Protein AF-A0A522D6H4-F1 (afdb_monomer)

Sequence (303 aa):
MASNITTINRDIADGESFSHKGSVELNGNIGKGAVIDIKDGGIHVKGAVADNASITAKGGSGMSGISVSGGSVVIRGSISGVTIVNGRVISGGGATQDSGLSGIIIEKTTGSGVTLETDGAIELKANAGDSLRAKADGSITLSDTGAKLKANSGGSLEAGNIGPNSKVSSGGSLHIEELGHQSGANAGGSVHIEKIGNDCNVNAGGSAHVERIGRDSSLNAGGSAKVSVAHTEATISAGGSKKVSRTSAKDGDFELSTSFQAVASQAAAEGISTMKPIVLKKPDEPAADGDDKPGKPKLRFNL

Foldseek 3Di:
DAFDEAEACEEAEALAEAEDEGHYEYNYEYYALYEYHHPAYEYAYPYEYAENYEHEHEHHPHDQEYAHAYYAYEYEYQGAEYEYHEDADYAWDDDDDDHWHQEYAYAEEYAAQHEAETQHEYHYNYEYEHQYHEEYCAEYEEEHYAHAYHEEYVAEYEYEHYYYPYEYEYQAEYHYAEDYHLYEYYYQAEYEYAYYEYNYEYEHQAEYEYAEHYACYEYEYQAEYAYAEYEPRYHYYYVHYYYYNYYDPDPPVPDDDPPPVVVVVVCVVVPPPDDDDDDDDDPDDDDDDDDDDDDDDDDDDDD

Secondary structure (DSSP, 8-state):
----EEEE-SPBPTT-EEEESSEEEE-S-B-TT-EEEESSS-EEEEEEB-TT-EEEE---TT---EEEESS--EEES--S-EEEES---EEB--S-SS----EEEE-S-B-TT-EEEESSEEEE-S-B-TT-EEEESS-EEES-B-TT-EEEESS-EEEEEE-SS-EEEESS-EEEEEE-SS-EEEESS-EEEEEE-TT-EEEESS-EEEEEE-TT-EEEESS-EEEEEEETT-EEEESS-EEEEEEES-TTTTSS-TTSHHHHHHHHHTT---------PPPPPPPP------PPP--PPP-

Mean predicted aligned error: 16.26 Å

Nearest PDB structures (foldseek):
  4dn7-assembly1_B  TM=1.445E-01  e=8.166E+00  Methanosarcina mazei Go1

pLDDT: mean 70.22, std 23.55, range [28.06, 98.5]

Solvent-accessible surface area (backbone atoms only — not comparable to full-atom values): 14508 Å² total; per-residue (Å²): 130,87,49,69,66,47,74,40,84,48,63,44,49,62,56,35,77,47,74,44,79,36,18,34,36,29,60,24,35,36,22,41,45,13,37,36,40,23,67,32,5,17,39,40,35,75,25,51,29,30,52,62,21,36,46,32,32,26,62,30,87,66,35,72,20,40,33,39,28,36,19,33,42,45,38,50,47,31,31,47,33,32,35,52,33,47,49,30,40,34,48,37,63,85,88,74,98,72,59,61,26,59,22,40,42,20,78,44,51,34,49,60,60,25,36,41,36,31,58,12,31,36,37,29,73,26,40,34,27,34,40,30,34,38,38,18,51,22,32,32,38,39,30,37,35,28,36,39,30,38,38,41,15,48,25,34,30,39,36,34,41,37,27,34,53,18,39,40,36,16,50,28,33,35,39,33,45,31,41,27,36,52,17,37,41,39,15,51,26,31,30,39,33,46,33,36,30,36,50,20,44,35,39,12,49,27,34,28,42,31,45,30,40,24,44,62,15,38,41,39,10,50,32,32,25,41,32,46,33,32,21,69,61,33,46,77,45,37,69,62,47,74,45,70,73,41,75,40,89,51,97,72,75,79,68,81,70,89,78,58,60,61,59,56,55,52,43,64,73,69,68,68,88,79,74,82,84,85,79,82,71,79,80,79,80,79,79,91,74,84,89,85,79,92,74,78,89,77,87,79,83,83,131

Structure (mmCIF, N/CA/C/O backbone):
data_AF-A0A522D6H4-F1
#
_entry.id   AF-A0A522D6H4-F1
#
loop_
_atom_site.group_PDB
_atom_site.id
_atom_site.type_symbol
_atom_site.label_atom_id
_atom_site.label_alt_id
_atom_site.label_comp_id
_atom_site.label_asym_id
_atom_site.label_entity_id
_atom_site.label_seq_id
_atom_site.pdbx_PDB_ins_code
_atom_site.Cartn_x
_atom_site.Cartn_y
_atom_site.Cartn_z
_atom_site.occupancy
_atom_site.B_iso_or_equiv
_atom_site.auth_seq_id
_atom_site.auth_comp_id
_atom_site.auth_asym_id
_atom_site.auth_atom_id
_atom_site.pdbx_PDB_model_num
ATOM 1 N N . MET A 1 1 ? -34.322 -2.199 13.552 1.00 37.75 1 MET A N 1
ATOM 2 C CA . MET A 1 1 ? -34.426 -1.715 14.946 1.00 37.75 1 MET A CA 1
ATOM 3 C C . MET A 1 1 ? -33.349 -0.664 15.129 1.00 37.75 1 MET A C 1
ATOM 5 O O . MET A 1 1 ? -32.247 -0.900 14.655 1.00 37.75 1 MET A O 1
ATOM 9 N N . ALA A 1 2 ? -33.672 0.500 15.696 1.00 36.91 2 ALA A N 1
ATOM 10 C CA . ALA A 1 2 ? -32.684 1.554 15.905 1.00 36.91 2 ALA A CA 1
ATOM 11 C C . ALA A 1 2 ? -31.603 1.038 16.859 1.00 36.91 2 ALA A C 1
ATOM 13 O O . ALA A 1 2 ? -31.899 0.613 17.975 1.00 36.91 2 ALA A O 1
ATOM 14 N N . SER A 1 3 ? -30.364 1.009 16.396 1.00 51.94 3 SER A N 1
ATOM 15 C CA . SER A 1 3 ? -29.232 0.706 17.248 1.00 51.94 3 SER A CA 1
ATOM 16 C C . SER A 1 3 ? -29.013 1.844 18.230 1.00 51.94 3 SER A C 1
ATOM 18 O O . SER A 1 3 ? -28.590 2.930 17.835 1.00 51.94 3 SER A O 1
ATOM 20 N N . ASN A 1 4 ? -29.310 1.608 19.504 1.00 65.06 4 ASN A N 1
ATOM 21 C CA . ASN A 1 4 ? -29.022 2.580 20.550 1.00 65.06 4 ASN A CA 1
ATOM 22 C C . ASN A 1 4 ? -27.501 2.687 20.721 1.00 65.06 4 ASN A C 1
ATOM 24 O O . ASN A 1 4 ? -26.844 1.730 21.134 1.00 65.06 4 ASN A O 1
ATOM 28 N N . ILE A 1 5 ? -26.956 3.847 20.359 1.00 72.25 5 ILE A N 1
ATOM 29 C CA . ILE A 1 5 ? -25.571 4.233 20.630 1.00 72.25 5 ILE A CA 1
ATOM 30 C C . ILE A 1 5 ? -25.550 4.895 22.008 1.00 72.25 5 ILE A C 1
ATOM 32 O O . ILE A 1 5 ? -26.265 5.870 22.233 1.00 72.25 5 ILE A O 1
ATOM 36 N N . THR A 1 6 ? -24.741 4.377 22.932 1.00 82.69 6 THR A N 1
ATOM 37 C CA . THR A 1 6 ? -24.520 5.012 24.234 1.00 82.69 6 THR A CA 1
ATOM 38 C C . THR A 1 6 ? -23.430 6.064 24.114 1.00 82.69 6 THR A C 1
ATOM 40 O O . THR A 1 6 ? -22.285 5.735 23.813 1.00 82.69 6 THR A O 1
ATOM 43 N N . THR A 1 7 ? -23.750 7.320 24.407 1.00 85.56 7 THR A N 1
ATOM 44 C CA . THR A 1 7 ? -22.743 8.382 24.474 1.00 85.56 7 THR A CA 1
ATOM 45 C C . THR A 1 7 ? -22.093 8.437 25.858 1.00 85.56 7 THR A C 1
ATOM 47 O O . THR A 1 7 ? -22.776 8.536 26.876 1.00 85.56 7 THR A O 1
ATOM 50 N N . ILE A 1 8 ? -20.764 8.421 25.898 1.00 88.81 8 ILE A N 1
ATOM 51 C CA . ILE A 1 8 ? -19.929 8.569 27.088 1.00 88.81 8 ILE A CA 1
ATOM 52 C C . ILE A 1 8 ? -19.214 9.918 26.995 1.00 88.81 8 ILE A C 1
ATOM 54 O O . ILE A 1 8 ? -18.348 10.109 26.150 1.00 88.81 8 ILE A O 1
ATOM 58 N N . ASN A 1 9 ? -19.572 10.861 27.865 1.00 91.75 9 ASN A N 1
ATOM 59 C CA . ASN A 1 9 ? -19.007 12.217 27.889 1.00 91.75 9 ASN A CA 1
ATOM 60 C C . ASN A 1 9 ? -17.957 12.361 28.998 1.00 91.75 9 ASN A C 1
ATOM 62 O O . ASN A 1 9 ? -18.093 13.200 29.888 1.00 91.75 9 ASN A O 1
ATOM 66 N N . ARG A 1 10 ? -16.956 11.479 28.999 1.00 92.56 10 ARG A N 1
ATOM 67 C CA . ARG A 1 10 ? -15.816 11.545 29.920 1.00 92.56 10 ARG A CA 1
ATOM 68 C C . ARG A 1 10 ? -14.590 10.905 29.299 1.00 92.56 10 ARG A C 1
ATOM 70 O O . ARG A 1 10 ? -14.724 10.056 28.422 1.00 92.56 10 ARG A O 1
ATOM 77 N N . ASP A 1 11 ? -13.432 11.237 29.844 1.00 85.88 11 ASP A N 1
ATOM 78 C CA . ASP A 1 11 ? -12.202 10.517 29.555 1.00 85.88 11 ASP A CA 1
ATOM 79 C C . ASP A 1 11 ? -12.238 9.124 30.213 1.00 85.88 11 ASP A C 1
ATOM 81 O O . ASP A 1 11 ? -12.801 8.936 31.299 1.00 85.88 11 ASP A O 1
ATOM 85 N N . ILE A 1 12 ? -11.641 8.145 29.541 1.00 89.12 12 ILE A N 1
ATOM 86 C CA . ILE A 1 12 ? -11.216 6.868 30.110 1.00 89.12 12 ILE A CA 1
ATOM 87 C C . ILE A 1 12 ? -9.809 7.105 30.659 1.00 89.12 12 ILE A C 1
ATOM 89 O O . ILE A 1 12 ? -8.943 7.556 29.919 1.00 89.12 12 ILE A O 1
ATOM 93 N N . ALA A 1 13 ? -9.577 6.875 31.946 1.00 91.19 13 ALA A N 1
ATOM 94 C CA . ALA A 1 13 ? -8.312 7.214 32.595 1.00 91.19 13 ALA A CA 1
ATOM 95 C C . ALA A 1 13 ? -7.173 6.236 32.241 1.00 91.19 13 ALA A C 1
ATOM 97 O O . ALA A 1 13 ? -7.394 5.155 31.693 1.00 91.19 13 ALA A O 1
ATOM 98 N N . ASP A 1 14 ? -5.938 6.602 32.592 1.00 83.81 14 ASP A N 1
ATOM 99 C CA . ASP A 1 14 ? -4.767 5.730 32.457 1.00 83.81 14 ASP A CA 1
ATOM 100 C C . ASP A 1 14 ? -4.983 4.393 33.191 1.00 83.81 14 ASP A C 1
ATOM 102 O O . ASP A 1 14 ? -5.372 4.360 34.358 1.00 83.81 14 ASP A O 1
ATOM 106 N N . GLY A 1 15 ? -4.735 3.277 32.502 1.00 80.56 15 GLY A N 1
ATOM 107 C CA . GLY A 1 15 ? -4.907 1.917 33.019 1.00 80.56 15 GLY A CA 1
ATOM 108 C C . GLY A 1 15 ? -6.360 1.494 33.264 1.00 80.56 15 GLY A C 1
ATOM 109 O O . GLY A 1 15 ? -6.594 0.374 33.722 1.00 80.56 15 GLY A O 1
ATOM 110 N N . GLU A 1 16 ? -7.343 2.355 32.982 1.00 91.75 16 GLU A N 1
ATOM 111 C CA . GLU A 1 16 ? -8.749 2.065 33.253 1.00 91.75 16 GLU A CA 1
ATOM 112 C C . GLU A 1 16 ? -9.253 0.927 32.363 1.00 91.75 16 GLU A C 1
ATOM 114 O O . GLU A 1 16 ? -9.064 0.938 31.150 1.00 91.75 16 GLU A O 1
ATOM 119 N N . SER A 1 17 ? -9.953 -0.039 32.961 1.00 90.19 17 SER A N 1
ATOM 120 C CA . SER A 1 17 ? -10.706 -1.046 32.214 1.00 90.19 17 SER A CA 1
ATOM 121 C C . SER A 1 17 ? -12.172 -0.627 32.071 1.00 90.19 17 SER A C 1
ATOM 123 O O . SER A 1 17 ? -12.918 -0.632 33.050 1.00 90.19 17 SER A O 1
ATOM 125 N N . PHE A 1 18 ? -12.600 -0.293 30.856 1.00 88.38 18 PHE A N 1
ATOM 126 C CA . PHE A 1 18 ? -13.964 0.108 30.518 1.00 88.38 18 PHE A CA 1
ATOM 127 C C . PHE A 1 18 ? -14.657 -0.991 29.701 1.00 88.38 18 PHE A C 1
ATOM 129 O O . PHE A 1 18 ? -14.179 -1.373 28.639 1.00 88.38 18 PHE A O 1
ATOM 136 N N . SER A 1 19 ? -15.808 -1.499 30.150 1.00 88.62 19 SER A N 1
ATOM 137 C CA . SER A 1 19 ? -16.586 -2.479 29.379 1.00 88.62 19 SER A CA 1
ATOM 138 C C . SER A 1 19 ? -18.024 -2.025 29.179 1.00 88.62 19 SER A C 1
ATOM 140 O O . SER A 1 19 ? -18.661 -1.531 30.109 1.00 88.62 19 SER A O 1
ATOM 142 N N . HIS A 1 20 ? -18.545 -2.220 27.968 1.00 83.44 20 HIS A N 1
ATOM 143 C CA . HIS A 1 20 ? -19.908 -1.846 27.603 1.00 83.44 20 HIS A CA 1
ATOM 144 C C . HIS A 1 20 ? -20.555 -2.922 26.713 1.00 83.44 20 HIS A C 1
ATOM 146 O O . HIS A 1 20 ? -19.894 -3.571 25.905 1.00 83.44 20 HIS A O 1
ATOM 152 N N . LYS A 1 21 ? -21.872 -3.120 26.845 1.00 81.50 21 LYS A N 1
ATOM 153 C CA . LYS A 1 21 ? -22.688 -3.939 25.930 1.00 81.50 21 LYS A CA 1
ATOM 154 C C . LYS A 1 21 ? -23.513 -3.024 25.024 1.00 81.50 21 LYS A C 1
ATOM 156 O O . LYS A 1 21 ? -24.253 -2.202 25.550 1.00 81.50 21 LYS A O 1
ATOM 161 N N . GLY A 1 22 ? -23.419 -3.147 23.704 1.00 71.81 22 GLY A N 1
ATOM 162 C CA . GLY A 1 22 ? -23.979 -2.150 22.782 1.00 71.81 22 GLY A CA 1
ATOM 163 C C . GLY A 1 22 ? -22.918 -1.177 22.272 1.00 71.81 22 GLY A C 1
ATOM 164 O O . GLY A 1 22 ? -21.807 -1.129 22.797 1.00 71.81 22 GLY A O 1
ATOM 165 N N . SER A 1 23 ? -23.267 -0.403 21.246 1.00 70.94 23 SER A N 1
ATOM 166 C CA . SER A 1 23 ? -22.332 0.520 20.594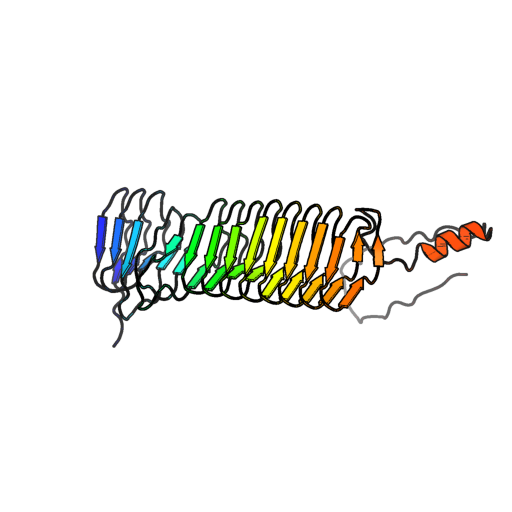 1.00 70.94 23 SER A CA 1
ATOM 167 C C . SER A 1 23 ? -22.086 1.782 21.440 1.00 70.94 23 SER A C 1
ATOM 169 O O . SER A 1 23 ? -23.014 2.264 22.086 1.00 70.94 23 SER A O 1
ATOM 171 N N . VAL A 1 24 ? -20.866 2.332 21.428 1.00 74.81 24 VAL A N 1
ATOM 172 C CA . VAL A 1 24 ? -20.447 3.460 22.287 1.00 74.81 24 VAL A CA 1
ATOM 173 C C . VAL A 1 24 ? -19.904 4.640 21.488 1.00 74.81 24 VAL A C 1
ATOM 175 O O . VAL A 1 24 ? -18.955 4.484 20.736 1.00 74.81 24 VAL A O 1
ATOM 178 N N . GLU A 1 25 ? -20.421 5.845 21.699 1.00 75.25 25 GLU A N 1
ATOM 179 C CA . GLU A 1 25 ? -19.758 7.081 21.271 1.00 75.25 25 GLU A CA 1
ATOM 180 C C . GLU A 1 25 ? -19.030 7.711 22.464 1.00 75.25 25 GLU A C 1
ATOM 182 O O . GLU A 1 25 ? -19.663 8.182 23.401 1.00 75.25 25 GLU A O 1
ATOM 187 N N . LEU A 1 26 ? -17.701 7.723 22.454 1.00 79.31 26 LEU A N 1
ATOM 188 C CA . LEU A 1 26 ? -16.861 8.304 23.492 1.00 79.31 26 LEU A CA 1
ATOM 189 C C . LEU A 1 26 ? -16.441 9.731 23.109 1.00 79.31 26 LEU A C 1
ATOM 191 O O . LEU A 1 26 ? -15.557 9.941 22.278 1.00 79.31 26 LEU A O 1
ATOM 195 N N . ASN A 1 27 ? -17.044 10.713 23.771 1.00 79.44 27 ASN A N 1
ATOM 196 C CA . ASN A 1 27 ? -16.696 12.132 23.705 1.00 79.44 27 ASN A CA 1
ATOM 197 C C . ASN A 1 27 ? -15.678 12.481 24.803 1.00 79.44 27 ASN A C 1
ATOM 199 O O . ASN A 1 27 ? -15.914 13.351 25.639 1.00 79.44 27 ASN A O 1
ATOM 203 N N . GLY A 1 28 ? -14.566 11.753 24.823 1.00 70.31 28 GLY A N 1
ATOM 204 C CA . GLY A 1 28 ? -13.475 11.935 25.772 1.00 70.31 28 GLY A CA 1
ATOM 205 C C . GLY A 1 28 ? -12.223 11.196 25.320 1.00 70.31 28 GLY A C 1
ATOM 206 O O . GLY A 1 28 ? -12.252 10.424 24.357 1.00 70.31 28 GLY A O 1
ATOM 207 N N . ASN A 1 29 ? -11.115 11.479 25.989 1.00 73.69 29 ASN A N 1
ATOM 208 C CA . ASN A 1 29 ? -9.828 10.848 25.736 1.00 73.69 29 ASN A CA 1
ATOM 209 C C . ASN A 1 29 ? -9.789 9.424 26.302 1.00 73.69 29 ASN A C 1
ATOM 211 O O . ASN A 1 29 ? -10.578 9.061 27.169 1.00 73.69 29 ASN A O 1
ATOM 215 N N . ILE A 1 30 ? -8.846 8.616 25.839 1.00 74.25 30 ILE A N 1
ATOM 216 C CA . ILE A 1 30 ? -8.507 7.317 26.404 1.00 74.25 30 ILE A CA 1
ATOM 217 C C . ILE A 1 30 ? -7.075 7.394 26.915 1.00 74.25 30 ILE A C 1
ATOM 219 O O . ILE A 1 30 ? -6.152 7.669 26.154 1.00 74.25 30 ILE A O 1
ATOM 223 N N . GLY A 1 31 ? -6.903 7.153 28.205 1.00 65.00 31 GLY A N 1
ATOM 224 C CA . GLY A 1 31 ? -5.641 7.225 28.913 1.00 65.00 31 GLY A CA 1
ATOM 225 C C . GLY A 1 31 ? -4.702 6.071 28.589 1.00 65.00 31 GLY A C 1
ATOM 226 O O . GLY A 1 31 ? -5.059 5.057 27.982 1.00 65.00 31 GLY A O 1
ATOM 227 N N . LYS A 1 32 ? -3.448 6.240 28.995 1.00 71.06 32 LYS A N 1
ATOM 228 C CA . LYS A 1 32 ? -2.354 5.320 28.711 1.00 71.06 32 LYS A CA 1
ATOM 229 C C . LYS A 1 32 ? -2.625 3.964 29.354 1.00 71.06 32 LYS A C 1
ATOM 231 O O . LYS A 1 32 ? -2.883 3.893 30.549 1.00 71.06 32 LYS A O 1
ATOM 236 N N . GLY A 1 33 ? -2.516 2.869 28.608 1.00 60.88 33 GLY A N 1
ATOM 237 C CA . GLY A 1 33 ? -2.730 1.523 29.155 1.00 60.88 33 GLY A CA 1
ATOM 238 C C . GLY A 1 33 ? -4.192 1.161 29.431 1.00 60.88 33 GLY A C 1
ATOM 239 O O . GLY A 1 33 ? -4.441 0.105 30.007 1.00 60.88 33 GLY A O 1
ATOM 240 N N . ALA A 1 34 ? -5.153 2.017 29.070 1.00 73.50 34 ALA A N 1
ATOM 241 C CA . ALA A 1 34 ? -6.571 1.732 29.259 1.00 73.50 34 ALA A CA 1
ATOM 242 C C . ALA A 1 34 ? -7.024 0.526 28.421 1.00 73.50 34 ALA A C 1
ATOM 244 O O . ALA A 1 34 ? -6.552 0.320 27.307 1.00 73.50 34 ALA A O 1
ATOM 245 N N . VAL A 1 35 ? -7.971 -0.261 28.920 1.00 73.69 35 VAL A N 1
ATOM 246 C CA . VAL A 1 35 ? -8.523 -1.433 28.233 1.00 73.69 35 VAL A CA 1
ATOM 247 C C . VAL A 1 35 ? -10.021 -1.250 28.048 1.00 73.69 35 VAL A C 1
ATOM 249 O O . VAL A 1 35 ? -10.778 -1.231 29.008 1.00 73.69 35 VAL A O 1
ATOM 252 N N . ILE A 1 36 ? -10.471 -1.152 26.808 1.00 74.56 36 ILE A N 1
ATOM 253 C CA . ILE A 1 36 ? -11.874 -1.021 26.435 1.00 74.56 36 ILE A CA 1
ATOM 254 C C . ILE A 1 36 ? -12.370 -2.342 25.843 1.00 74.56 36 ILE A C 1
ATOM 256 O O . ILE A 1 36 ? -11.736 -2.885 24.942 1.00 74.56 36 ILE A O 1
ATOM 260 N N . ASP A 1 37 ? -13.502 -2.853 26.329 1.00 74.44 37 ASP A N 1
ATOM 261 C CA . ASP A 1 37 ? -14.154 -4.076 25.837 1.00 74.44 37 ASP A CA 1
ATOM 262 C C . ASP A 1 37 ? -15.645 -3.842 25.549 1.00 74.44 37 ASP A C 1
ATOM 264 O O . ASP A 1 37 ? -16.480 -3.796 26.460 1.00 74.44 37 ASP A O 1
ATOM 268 N N . ILE A 1 38 ? -15.981 -3.707 24.267 1.00 73.75 38 ILE A N 1
ATOM 269 C CA . ILE A 1 38 ? -17.340 -3.555 23.752 1.00 73.75 38 ILE A CA 1
ATOM 270 C C . ILE A 1 38 ? -17.858 -4.920 23.303 1.00 73.75 38 ILE A C 1
ATOM 272 O O . ILE A 1 38 ? -17.415 -5.488 22.308 1.00 73.75 38 ILE A O 1
ATOM 276 N N . LYS A 1 39 ? -18.813 -5.471 24.050 1.00 72.19 39 LYS A N 1
ATOM 277 C CA . LYS A 1 39 ? -19.198 -6.884 23.917 1.00 72.19 39 LYS A CA 1
ATOM 278 C C . LYS A 1 39 ? -20.138 -7.190 22.749 1.00 72.19 39 LYS A C 1
ATOM 280 O O . LYS A 1 39 ? -20.242 -8.357 22.388 1.00 72.19 39 LYS A O 1
ATOM 285 N N . ASP A 1 40 ? -20.848 -6.186 22.237 1.00 69.31 40 ASP A N 1
ATOM 286 C CA . ASP A 1 40 ? -21.932 -6.340 21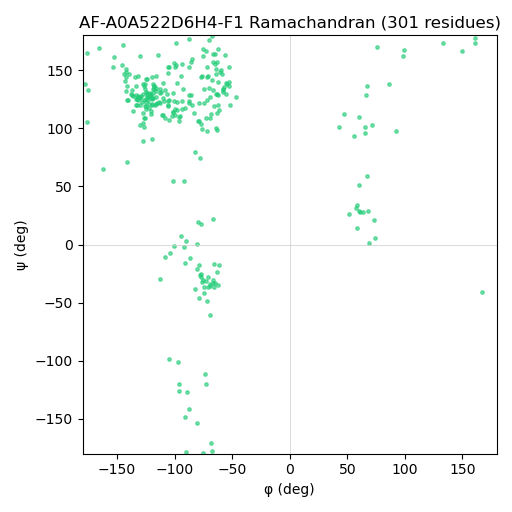.250 1.00 69.31 40 ASP A CA 1
ATOM 287 C C . ASP A 1 40 ? -22.217 -4.990 20.558 1.00 69.31 40 ASP A C 1
ATOM 289 O O . ASP A 1 40 ? -23.233 -4.343 20.809 1.00 69.31 40 ASP A O 1
ATOM 293 N N . GLY A 1 41 ? -21.253 -4.470 19.795 1.00 63.53 41 GLY A N 1
ATOM 294 C CA . GLY A 1 41 ? -21.347 -3.159 19.143 1.00 63.53 41 GLY A CA 1
ATOM 295 C C . GLY A 1 41 ? -20.000 -2.571 18.717 1.00 63.53 41 GLY A C 1
ATOM 296 O O . GLY A 1 41 ? -18.955 -3.167 18.958 1.00 63.53 41 GLY A O 1
ATOM 297 N N . GLY A 1 42 ? -20.031 -1.395 18.083 1.00 63.34 42 GLY A N 1
ATOM 298 C CA . GLY A 1 42 ? -18.837 -0.618 17.712 1.00 63.34 42 GLY A CA 1
ATOM 299 C C . GLY A 1 42 ? -18.527 0.504 18.707 1.00 63.34 42 GLY A C 1
ATOM 300 O O . GLY A 1 42 ? -19.328 0.782 19.601 1.00 63.34 42 GLY A O 1
ATOM 301 N N . ILE A 1 43 ? -17.387 1.182 18.549 1.00 65.88 43 ILE A N 1
ATOM 302 C CA . ILE A 1 43 ? -17.032 2.353 19.367 1.00 65.88 43 ILE A CA 1
ATOM 303 C C . ILE A 1 43 ? -16.506 3.507 18.513 1.00 65.88 43 ILE A C 1
ATOM 305 O O . ILE A 1 43 ? -15.576 3.348 17.735 1.00 65.88 43 ILE A O 1
ATOM 309 N N . HIS A 1 44 ? -17.067 4.697 18.693 1.00 61.91 44 HIS A N 1
ATOM 310 C CA . HIS A 1 44 ? -16.587 5.930 18.081 1.00 61.91 44 HIS A CA 1
ATOM 311 C C . HIS A 1 44 ? -15.938 6.800 19.154 1.00 61.91 44 HIS A C 1
ATOM 313 O O . HIS A 1 44 ? -16.636 7.371 19.980 1.00 61.91 44 HIS A O 1
ATOM 319 N N . VAL A 1 45 ? -14.618 6.936 19.138 1.00 68.62 45 VAL A N 1
ATOM 320 C CA . VAL A 1 45 ? -13.849 7.795 20.042 1.00 68.62 45 VAL A CA 1
ATOM 321 C C . VAL A 1 45 ? -13.530 9.117 19.352 1.00 68.62 45 VAL A C 1
ATOM 323 O O . VAL A 1 45 ? -12.804 9.151 18.362 1.00 68.62 45 VAL A O 1
ATOM 326 N N . LYS A 1 46 ? -14.066 10.217 19.884 1.00 62.53 46 LYS A N 1
ATOM 327 C CA . LYS A 1 46 ? -13.811 11.576 19.381 1.00 62.53 46 LYS A CA 1
ATOM 328 C C . LYS A 1 46 ? -12.620 12.262 20.055 1.00 62.53 46 LYS A C 1
ATOM 330 O O . LYS A 1 46 ? -12.148 13.273 19.542 1.00 62.53 46 LYS A O 1
ATOM 335 N N . GLY A 1 47 ? -12.163 11.746 21.198 1.00 56.62 47 GLY A N 1
ATOM 336 C CA . GLY A 1 47 ? -10.983 12.243 21.907 1.00 56.62 47 GLY A CA 1
ATOM 337 C C . GLY A 1 47 ? -9.678 11.563 21.489 1.00 56.62 47 GLY A C 1
ATOM 338 O O . GLY A 1 47 ? -9.649 10.698 20.607 1.00 56.62 47 GLY A O 1
ATOM 339 N N . ALA A 1 48 ? -8.589 11.978 22.136 1.00 57.62 48 ALA A N 1
ATOM 340 C CA . ALA A 1 48 ? -7.263 11.407 21.939 1.00 57.62 48 ALA A CA 1
ATOM 341 C C . ALA A 1 48 ? -7.133 10.055 22.654 1.00 57.62 48 ALA A C 1
ATOM 343 O O . ALA A 1 48 ? -7.631 9.893 23.759 1.00 57.62 48 ALA A O 1
ATOM 344 N N . VAL A 1 49 ? -6.413 9.103 22.078 1.00 63.28 49 VAL A N 1
ATOM 345 C CA . VAL A 1 49 ? -6.068 7.813 22.673 1.00 63.28 49 VAL A CA 1
ATOM 346 C C . VAL A 1 49 ? -4.573 7.824 22.960 1.00 63.28 49 VAL A C 1
ATOM 348 O O . VAL A 1 49 ? -3.764 8.140 22.091 1.00 63.28 49 VAL A O 1
ATOM 351 N N . ALA A 1 50 ? -4.199 7.546 24.200 1.00 57.47 50 ALA A N 1
ATOM 352 C CA . ALA A 1 50 ? -2.822 7.560 24.663 1.00 57.47 50 ALA A CA 1
ATOM 353 C C . ALA A 1 50 ? -2.131 6.200 24.443 1.00 57.47 50 ALA A C 1
ATOM 355 O O . ALA A 1 50 ? -2.717 5.230 23.956 1.00 57.47 50 ALA A O 1
ATOM 356 N N . ASP A 1 51 ? -0.842 6.128 24.774 1.00 52.50 51 ASP A N 1
ATOM 357 C CA . ASP A 1 51 ? -0.013 4.945 24.530 1.00 52.50 51 ASP A CA 1
ATOM 358 C C . ASP A 1 51 ? -0.553 3.681 25.220 1.00 52.50 51 ASP A C 1
ATOM 360 O O . ASP A 1 51 ? -1.052 3.725 26.339 1.00 52.50 51 ASP A O 1
ATOM 364 N N . ASN A 1 52 ? -0.373 2.512 24.604 1.00 53.62 52 ASN A N 1
ATOM 365 C CA . ASN A 1 52 ? -0.736 1.204 25.173 1.00 53.62 52 ASN A CA 1
ATOM 366 C C . ASN A 1 52 ? -2.217 1.015 25.550 1.00 53.62 52 ASN A C 1
ATOM 368 O O . ASN A 1 52 ? -2.530 0.057 26.255 1.00 53.62 52 ASN A O 1
ATOM 372 N N . ALA A 1 53 ? -3.124 1.883 25.104 1.00 50.19 53 ALA A N 1
ATOM 373 C CA . ALA A 1 53 ? -4.544 1.590 25.206 1.00 50.19 53 ALA A CA 1
ATOM 374 C C . ALA A 1 53 ? -4.904 0.352 24.350 1.00 50.19 53 ALA A C 1
ATOM 376 O O . ALA A 1 53 ? -4.263 0.042 23.349 1.00 50.19 53 ALA A O 1
ATOM 377 N N . SER A 1 54 ? -5.923 -0.401 24.742 1.00 56.62 54 SER A N 1
ATOM 378 C CA . SER A 1 54 ? -6.396 -1.596 24.042 1.00 56.62 54 SER A CA 1
ATOM 379 C C . SER A 1 54 ? -7.895 -1.476 23.857 1.00 56.62 54 SER A C 1
ATOM 381 O O . SER A 1 54 ? -8.598 -1.293 24.840 1.00 56.62 54 SER A O 1
ATOM 383 N N . ILE A 1 55 ? -8.407 -1.607 22.633 1.00 65.38 55 ILE A N 1
ATOM 384 C CA . ILE A 1 55 ? -9.841 -1.466 22.347 1.00 65.38 55 ILE A CA 1
ATOM 385 C C . ILE A 1 55 ? -10.329 -2.718 21.627 1.00 65.38 55 ILE A C 1
ATOM 387 O O . ILE A 1 55 ? -10.024 -2.966 20.467 1.00 65.38 55 ILE A O 1
ATOM 391 N N . THR A 1 56 ? -11.112 -3.522 22.329 1.00 61.34 56 THR A N 1
ATOM 392 C CA . THR A 1 56 ? -11.787 -4.701 21.793 1.00 61.34 56 THR A CA 1
ATOM 393 C C . THR A 1 56 ? -13.242 -4.344 21.546 1.00 61.34 56 THR A C 1
ATOM 395 O O . THR A 1 56 ? -13.901 -3.805 22.430 1.00 61.34 56 THR A O 1
ATOM 398 N N . ALA A 1 57 ? -13.752 -4.644 20.355 1.00 62.38 57 ALA A N 1
ATOM 399 C CA . ALA A 1 57 ? -15.170 -4.527 20.058 1.00 62.38 57 ALA A CA 1
ATOM 400 C C . ALA A 1 57 ? -15.625 -5.756 19.267 1.00 62.38 57 ALA A C 1
ATOM 402 O O . ALA A 1 57 ? -14.947 -6.199 18.342 1.00 62.38 57 ALA A O 1
ATOM 403 N N . LYS A 1 58 ? -16.748 -6.346 19.669 1.00 61.25 58 LYS A N 1
ATOM 404 C CA . LYS A 1 58 ? -17.310 -7.556 19.063 1.00 61.25 58 LYS A CA 1
ATOM 405 C C . LYS A 1 58 ? -18.611 -7.171 18.376 1.00 61.25 58 LYS A C 1
ATOM 407 O O . LYS A 1 58 ? -19.489 -6.600 19.022 1.00 61.25 58 LYS A O 1
ATOM 412 N N . GLY A 1 59 ? -18.685 -7.423 17.070 1.00 51.88 59 GLY A N 1
ATOM 413 C CA . GLY A 1 59 ? -19.762 -6.977 16.195 1.00 51.88 59 GLY A CA 1
ATOM 414 C C . GLY A 1 59 ? -21.156 -7.224 16.766 1.00 51.88 59 GLY A C 1
ATOM 415 O O . GLY A 1 59 ? -21.504 -8.343 17.127 1.00 51.88 59 GLY A O 1
ATOM 416 N N . GLY A 1 60 ? -21.931 -6.143 16.804 1.00 50.03 60 GLY A N 1
ATOM 417 C CA . GLY A 1 60 ? -23.348 -6.092 17.136 1.00 50.03 60 GLY A CA 1
ATOM 418 C C . GLY A 1 60 ? -24.033 -5.068 16.235 1.00 50.03 60 GLY A C 1
ATOM 419 O O . GLY A 1 60 ? -23.400 -4.112 15.777 1.00 50.03 60 GLY A O 1
ATOM 420 N N . SER A 1 61 ? -25.320 -5.266 15.942 1.00 43.94 61 SER A N 1
ATOM 421 C CA . SER A 1 61 ? -26.082 -4.438 15.000 1.00 43.94 61 SER A CA 1
ATOM 422 C C . SER A 1 61 ? -26.184 -2.988 15.489 1.00 43.94 61 SER A C 1
ATOM 424 O O . SER A 1 61 ? -27.035 -2.678 16.327 1.00 43.94 61 SER A O 1
ATOM 426 N N . GLY A 1 62 ? -25.334 -2.090 14.979 1.00 41.66 62 GLY A N 1
ATOM 427 C CA . GLY A 1 62 ? -25.528 -0.664 15.226 1.00 41.66 62 GLY A CA 1
ATOM 428 C C . GLY A 1 62 ? -24.422 0.316 14.900 1.00 41.66 62 GLY A C 1
ATOM 429 O O . GLY A 1 62 ? -24.699 1.372 14.341 1.00 41.66 62 GLY A O 1
ATOM 430 N N . MET A 1 63 ? -23.176 -0.034 15.194 1.00 43.00 63 MET A N 1
ATOM 431 C CA . MET A 1 63 ? -22.024 0.705 14.693 1.00 43.00 63 MET A CA 1
ATOM 432 C C . MET A 1 63 ? -21.088 -0.263 14.000 1.00 43.00 63 MET A C 1
ATOM 434 O O . MET A 1 63 ? -20.430 -1.087 14.629 1.00 43.00 63 MET A O 1
ATOM 438 N N . SER A 1 64 ? -21.063 -0.136 12.678 1.00 41.84 64 SER A N 1
ATOM 439 C CA . SER A 1 64 ? -20.012 -0.676 11.830 1.00 41.84 64 SER A CA 1
ATOM 440 C C . SER A 1 64 ? -18.810 0.259 11.944 1.00 41.84 64 SER A C 1
ATOM 442 O O . SER A 1 64 ? -18.561 1.074 11.059 1.00 41.84 64 SER A O 1
ATOM 444 N N . GLY A 1 65 ? -18.123 0.188 13.083 1.00 44.16 65 GLY A N 1
ATOM 445 C CA . GLY A 1 65 ? -16.703 0.479 13.095 1.00 44.16 65 GLY A CA 1
ATOM 446 C C . GLY A 1 65 ? -16.102 1.076 14.353 1.00 44.16 65 GLY A C 1
ATOM 447 O O . GLY A 1 65 ? -16.809 1.494 15.270 1.00 44.16 65 GLY A O 1
ATOM 448 N N . ILE A 1 66 ? -14.767 1.060 14.399 1.00 47.59 66 ILE A N 1
ATOM 449 C CA . ILE A 1 66 ? -13.973 1.746 15.426 1.00 47.59 66 ILE A CA 1
ATOM 450 C C . ILE A 1 66 ? -13.429 3.039 14.831 1.00 47.59 66 ILE A C 1
ATOM 452 O O . ILE A 1 66 ? -12.591 2.960 13.943 1.00 47.59 66 ILE A O 1
ATOM 456 N N . SER A 1 67 ? -13.868 4.201 15.320 1.00 43.59 67 SER A N 1
ATOM 457 C CA . SER A 1 67 ? -13.240 5.493 15.005 1.00 43.59 67 SER A CA 1
ATOM 458 C C . SER A 1 67 ? -12.347 5.914 16.175 1.00 43.59 67 SER A C 1
ATOM 460 O O . SER A 1 67 ? -12.851 5.968 17.291 1.00 43.59 67 SER A O 1
ATOM 462 N N . VAL A 1 68 ? -11.054 6.170 15.992 1.00 46.94 68 VAL A N 1
ATOM 463 C CA . VAL A 1 68 ? -10.128 6.552 17.087 1.00 46.94 68 VAL A CA 1
ATOM 464 C C . VAL A 1 68 ? -9.128 7.596 16.632 1.00 46.94 68 VAL A C 1
ATOM 466 O O . VAL A 1 68 ? -8.726 7.567 15.478 1.00 46.94 68 VAL A O 1
ATOM 469 N N . SER A 1 69 ? -8.678 8.481 17.529 1.00 39.00 69 SER A N 1
ATOM 470 C CA . SER A 1 69 ? -7.575 9.409 17.258 1.00 39.00 69 SER A CA 1
ATOM 471 C C . SER A 1 69 ? -6.452 9.301 18.291 1.00 39.00 69 SER A C 1
ATOM 473 O O . SER A 1 69 ? -6.726 9.492 19.458 1.00 39.00 69 SER A O 1
ATOM 475 N N . GLY A 1 70 ? -5.204 9.015 17.910 1.00 37.06 70 GLY A N 1
ATOM 476 C CA . GLY A 1 70 ? -4.048 8.864 18.809 1.00 37.06 70 GLY A CA 1
ATOM 477 C C . GLY A 1 70 ? -3.707 7.407 19.168 1.00 37.06 70 GLY A C 1
ATOM 478 O O . GLY A 1 70 ? -4.548 6.525 19.031 1.00 37.06 70 GLY A O 1
ATOM 479 N N . GLY A 1 71 ? -2.484 7.167 19.656 1.00 35.62 71 GLY A N 1
ATOM 480 C CA . GLY A 1 71 ? -2.131 6.014 20.502 1.00 35.62 71 GLY A CA 1
ATOM 481 C C . GLY A 1 71 ? -1.990 4.651 19.816 1.00 35.62 71 GLY A C 1
ATOM 482 O O . GLY A 1 71 ? -2.316 4.464 18.648 1.00 35.62 71 GLY A O 1
ATOM 483 N N . SER A 1 72 ? -1.474 3.663 20.558 1.00 35.00 72 SER A N 1
ATOM 484 C CA . SER A 1 72 ? -1.421 2.265 20.096 1.00 35.00 72 SER A CA 1
ATOM 485 C C . SER A 1 72 ? -2.831 1.658 20.161 1.00 35.00 72 SER A C 1
ATOM 487 O O . SER A 1 72 ? -3.372 1.632 21.257 1.00 35.00 72 SER A O 1
ATOM 489 N N . VAL A 1 73 ? -3.428 1.160 19.066 1.00 42.81 73 VAL A N 1
ATOM 490 C CA . VAL A 1 73 ? -4.828 0.659 19.053 1.00 42.81 73 VAL A CA 1
ATOM 491 C C . VAL A 1 73 ? -4.951 -0.758 18.485 1.00 42.81 73 VAL A C 1
ATOM 493 O O . VAL A 1 73 ? -5.227 -0.967 17.307 1.00 42.81 73 VAL A O 1
ATOM 496 N N . VAL A 1 74 ? -4.834 -1.769 19.346 1.00 40.34 74 VAL A N 1
ATOM 497 C CA . VAL A 1 74 ? -5.043 -3.174 18.951 1.00 40.34 74 VAL A CA 1
ATOM 498 C C . VAL A 1 74 ? -6.540 -3.481 18.866 1.00 40.34 74 VAL A C 1
ATOM 500 O O . VAL A 1 74 ? -7.225 -3.374 19.881 1.00 40.34 74 VAL A O 1
ATOM 503 N N . ILE A 1 75 ? -7.028 -3.918 17.699 1.00 45.88 75 ILE A N 1
ATOM 504 C CA . ILE A 1 75 ? -8.442 -4.232 17.448 1.00 45.88 75 ILE A CA 1
ATOM 505 C C . ILE A 1 75 ? -8.646 -5.749 17.384 1.00 45.88 75 ILE A C 1
ATOM 507 O O . ILE A 1 75 ? -8.091 -6.451 16.547 1.00 45.88 75 ILE A O 1
ATOM 511 N N . ARG A 1 76 ? -9.477 -6.310 18.261 1.00 38.88 76 ARG A N 1
ATOM 512 C CA . ARG A 1 76 ? -9.762 -7.756 18.265 1.00 38.88 76 ARG A CA 1
ATOM 513 C C . ARG A 1 76 ? -11.259 -7.993 18.103 1.00 38.88 76 ARG A C 1
ATOM 515 O O . ARG A 1 76 ? -12.025 -7.556 18.953 1.00 38.88 76 ARG A O 1
ATOM 522 N N . GLY A 1 77 ? -11.657 -8.709 17.051 1.00 36.84 77 GLY A N 1
ATOM 523 C CA . GLY A 1 77 ? -13.046 -9.117 16.817 1.00 36.84 77 GLY A CA 1
ATOM 524 C C . GLY A 1 77 ? -13.538 -8.877 15.388 1.00 36.84 77 GLY A C 1
ATOM 525 O O . GLY A 1 77 ? -12.846 -8.278 14.569 1.00 36.84 77 GLY A O 1
ATOM 526 N N . SER A 1 78 ? -14.748 -9.365 15.115 1.00 39.62 78 SER A N 1
ATOM 527 C CA . SER A 1 78 ? -15.502 -9.146 13.878 1.00 39.62 78 SER A CA 1
ATOM 528 C C . SER A 1 78 ? -16.107 -7.741 13.896 1.00 39.62 78 SER A C 1
ATOM 530 O O . SER A 1 78 ? -17.060 -7.493 14.636 1.00 39.62 78 SER A O 1
ATOM 532 N N . ILE A 1 79 ? -15.533 -6.796 13.149 1.00 43.03 79 ILE A N 1
ATOM 533 C CA . ILE A 1 79 ? -15.991 -5.398 13.103 1.00 43.03 79 ILE A CA 1
ATOM 534 C C . ILE A 1 79 ? -16.079 -4.963 11.643 1.00 43.03 79 ILE A C 1
ATOM 536 O O . ILE A 1 79 ? -15.100 -5.028 10.918 1.00 43.03 79 ILE A O 1
ATOM 540 N N . SER A 1 80 ? -17.219 -4.469 11.183 1.00 36.31 80 SER A N 1
ATOM 541 C CA . SER A 1 80 ? -17.325 -3.848 9.860 1.00 36.31 80 SER A CA 1
ATOM 542 C C . SER A 1 80 ? -16.767 -2.421 9.911 1.00 36.31 80 SER A C 1
ATOM 544 O O . SER A 1 80 ? -17.416 -1.551 10.464 1.00 36.31 80 SER A O 1
ATOM 546 N N . GLY A 1 81 ? -15.580 -2.166 9.352 1.00 37.72 81 GLY A N 1
ATOM 547 C CA . GLY A 1 81 ? -14.990 -0.825 9.203 1.00 37.72 81 GLY A CA 1
ATOM 548 C C . GLY A 1 81 ? -14.188 -0.318 10.410 1.00 37.72 81 GLY A C 1
ATOM 549 O O . GLY A 1 81 ? -14.578 -0.475 11.557 1.00 37.72 81 GLY A O 1
ATOM 550 N N . VAL A 1 82 ? -13.038 0.307 10.181 1.00 43.16 82 VAL A N 1
ATOM 551 C CA . VAL A 1 82 ? -12.222 0.943 11.230 1.00 43.16 82 VAL A CA 1
ATOM 552 C C . VAL A 1 82 ? -11.652 2.244 10.675 1.00 43.16 82 VAL A C 1
ATOM 554 O O . VAL A 1 82 ? -10.962 2.209 9.660 1.00 43.16 82 VAL A O 1
ATOM 557 N N . THR A 1 83 ? -11.896 3.362 11.359 1.00 40.19 83 THR A N 1
ATOM 558 C CA . THR A 1 83 ? -11.341 4.682 11.053 1.00 40.19 83 THR A CA 1
ATOM 559 C C . THR A 1 83 ? -10.324 5.111 12.105 1.00 40.19 83 THR A C 1
ATOM 561 O O . THR A 1 83 ? -10.687 5.387 13.239 1.00 40.19 83 THR A O 1
ATOM 564 N N . ILE A 1 84 ? -9.031 5.189 11.781 1.00 47.19 84 ILE A N 1
ATOM 565 C CA . ILE A 1 84 ? -8.009 5.582 12.778 1.00 47.19 84 ILE A CA 1
ATOM 566 C C . ILE A 1 84 ? -7.294 6.856 12.359 1.00 47.19 84 ILE A C 1
ATOM 568 O O . ILE A 1 84 ? -6.857 7.013 11.226 1.00 47.19 84 ILE A O 1
ATOM 572 N N . VAL A 1 85 ? -7.149 7.763 13.312 1.00 40.91 85 VAL A N 1
ATOM 573 C CA . VAL A 1 85 ? -6.460 9.042 13.243 1.00 40.91 85 VAL A CA 1
ATOM 574 C C . VAL A 1 85 ? -5.229 8.922 14.160 1.00 40.91 85 VAL A C 1
ATOM 576 O O . VAL A 1 85 ? -5.325 8.416 15.264 1.00 40.91 85 VAL A O 1
ATOM 579 N N . ASN A 1 86 ? -4.040 9.346 13.734 1.00 37.78 86 ASN A N 1
ATOM 580 C CA . ASN A 1 86 ? -2.847 9.519 14.592 1.00 37.78 86 ASN A CA 1
ATOM 581 C C . ASN A 1 86 ? -2.253 8.304 15.368 1.00 37.78 86 ASN A C 1
ATOM 583 O O . ASN A 1 86 ? -1.909 8.438 16.535 1.00 37.78 86 ASN A O 1
ATOM 587 N N . GLY A 1 87 ? -1.995 7.183 14.676 1.00 43.09 87 GLY A N 1
ATOM 588 C CA . GLY A 1 87 ? -0.829 6.273 14.856 1.00 43.09 87 GLY A CA 1
ATOM 589 C C . GLY A 1 87 ? -0.611 5.589 16.222 1.00 43.09 87 GLY A C 1
ATOM 590 O O . GLY A 1 87 ? -0.113 6.205 17.155 1.00 43.09 87 GLY A O 1
ATOM 591 N N . ARG A 1 88 ? -0.804 4.268 16.353 1.00 42.41 88 ARG A N 1
ATOM 592 C CA . ARG A 1 88 ? 0.037 3.142 15.876 1.00 42.41 88 ARG A CA 1
ATOM 593 C C . ARG A 1 88 ? -0.645 1.788 16.177 1.00 42.41 88 ARG A C 1
ATOM 595 O O . ARG A 1 88 ? -1.542 1.716 16.993 1.00 42.41 88 ARG A O 1
ATOM 602 N N . VAL A 1 89 ? -0.156 0.723 15.525 1.00 41.25 89 VAL A N 1
ATOM 603 C CA . VAL A 1 89 ? -0.568 -0.706 15.577 1.00 41.25 89 VAL A CA 1
ATOM 604 C C . VAL A 1 89 ? -2.072 -0.955 15.574 1.00 41.25 89 VAL A C 1
ATOM 606 O O . VAL A 1 89 ? -2.682 -0.937 16.626 1.00 41.25 89 VAL A O 1
ATOM 609 N N . ILE A 1 90 ? -2.602 -1.326 14.412 1.00 47.69 90 ILE A N 1
ATOM 610 C CA . ILE A 1 90 ? -3.947 -1.852 14.192 1.00 47.69 90 ILE A CA 1
ATOM 611 C C . ILE A 1 90 ? -3.762 -3.247 13.602 1.00 47.69 90 ILE A C 1
ATOM 613 O O . ILE A 1 90 ? -3.598 -3.401 12.394 1.00 47.69 90 ILE A O 1
ATOM 617 N N . SER A 1 91 ? -3.710 -4.269 14.452 1.00 40.66 91 SER A N 1
ATOM 618 C CA . SER A 1 91 ? -3.945 -5.635 13.988 1.00 40.66 91 SER A CA 1
ATOM 619 C C . SER A 1 91 ? -5.417 -5.931 14.176 1.00 40.66 91 SER A C 1
ATOM 621 O O . SER A 1 91 ? -5.969 -5.591 15.217 1.00 40.66 91 SER A O 1
ATOM 623 N N . GLY A 1 92 ? -6.036 -6.512 13.158 1.00 37.91 92 GLY A N 1
ATOM 624 C CA . GLY A 1 92 ? -7.427 -6.895 13.146 1.00 37.91 92 GLY A CA 1
ATOM 625 C C . GLY A 1 92 ? -7.570 -8.356 12.749 1.00 37.91 92 GLY A C 1
ATOM 626 O O . GLY A 1 92 ? -7.424 -8.670 11.580 1.00 37.91 92 GLY A O 1
ATOM 627 N N . GLY A 1 93 ? -7.851 -9.219 13.732 1.00 33.22 93 GLY A N 1
ATOM 628 C CA . GLY A 1 93 ? -8.339 -10.594 13.547 1.00 33.22 93 GLY A CA 1
ATOM 629 C C . GLY A 1 93 ? -7.393 -11.594 12.869 1.00 33.22 93 GLY A C 1
ATOM 630 O O . GLY A 1 93 ? -7.328 -11.681 11.656 1.00 33.22 93 GLY A O 1
ATOM 631 N N . GLY A 1 94 ? -6.745 -12.451 13.662 1.00 28.92 94 GLY A N 1
ATOM 632 C CA . GLY A 1 94 ? -6.209 -13.724 13.180 1.00 28.92 94 GLY A CA 1
ATOM 633 C C . GLY A 1 94 ? -7.219 -14.849 13.411 1.00 28.92 94 GLY A C 1
ATOM 634 O O . GLY A 1 94 ? -7.606 -15.085 14.552 1.00 28.92 94 GLY A O 1
ATOM 635 N N . ALA A 1 95 ? -7.586 -15.542 12.331 1.00 33.28 95 ALA A N 1
ATOM 636 C CA . ALA A 1 95 ? -8.201 -16.871 12.278 1.00 33.28 95 ALA A CA 1
ATOM 637 C C . ALA A 1 95 ? -9.508 -17.088 13.073 1.00 33.28 95 ALA A C 1
ATOM 639 O O . ALA A 1 95 ? -9.507 -17.520 14.222 1.00 33.28 95 ALA A O 1
ATOM 640 N N . THR A 1 96 ? -10.649 -16.916 12.407 1.00 28.06 96 THR A N 1
ATOM 641 C CA . THR A 1 96 ? -11.655 -17.972 12.154 1.00 28.06 96 THR A CA 1
ATOM 642 C C . THR A 1 96 ? -12.782 -17.371 11.322 1.00 28.06 96 THR A C 1
ATOM 644 O O . THR A 1 96 ? -13.167 -16.221 11.506 1.00 28.06 96 THR A O 1
ATOM 647 N N . GLN A 1 97 ? -13.239 -18.140 10.339 1.00 37.56 97 GLN A N 1
ATOM 648 C CA . GLN A 1 97 ? -14.231 -17.725 9.361 1.00 37.56 97 GLN A CA 1
ATOM 649 C C . GLN A 1 97 ? -15.574 -17.432 10.034 1.00 37.56 97 GLN A C 1
ATOM 651 O O . GLN A 1 97 ? -16.286 -18.358 10.390 1.00 37.56 97 GLN A O 1
ATOM 656 N N . ASP A 1 98 ? -15.861 -16.153 10.262 1.00 30.80 98 ASP A N 1
ATOM 657 C CA . ASP A 1 98 ? -17.170 -15.529 10.057 1.00 30.80 98 ASP A CA 1
ATOM 658 C C . ASP A 1 98 ? -17.047 -14.022 10.356 1.00 30.80 98 ASP A C 1
ATOM 660 O O . ASP A 1 98 ? -16.965 -13.573 11.502 1.00 30.80 98 ASP A O 1
ATOM 664 N N . SER A 1 99 ? -17.036 -13.221 9.286 1.00 34.19 99 SER A N 1
ATOM 665 C CA . SER A 1 99 ? -17.080 -11.744 9.270 1.00 34.19 99 SER A CA 1
ATOM 666 C C . SER A 1 99 ? -15.857 -10.995 9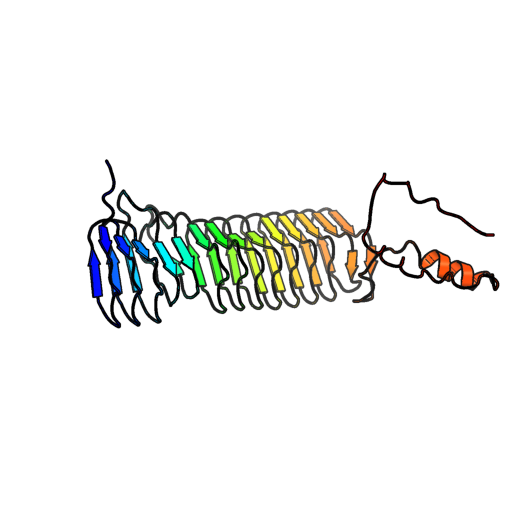.834 1.00 34.19 99 SER A C 1
ATOM 668 O O . SER A 1 99 ? -15.965 -10.173 10.744 1.00 34.19 99 SER A O 1
ATOM 670 N N . GLY A 1 100 ? -14.686 -11.246 9.237 1.00 38.72 100 GLY A N 1
ATOM 671 C CA . GLY A 1 100 ? -13.476 -10.434 9.408 1.00 38.72 100 GLY A CA 1
ATOM 672 C C . GLY A 1 100 ? -13.695 -8.958 9.052 1.00 38.72 100 GLY A C 1
ATOM 673 O O . GLY A 1 100 ? -14.689 -8.587 8.422 1.00 38.72 100 GLY A O 1
ATOM 674 N N . LEU A 1 101 ? -12.780 -8.097 9.498 1.00 44.66 101 LEU A N 1
ATOM 675 C CA . LEU A 1 101 ? -12.874 -6.658 9.268 1.00 44.66 101 LEU A CA 1
ATOM 676 C C . LEU A 1 101 ? -13.084 -6.343 7.787 1.00 44.66 101 LEU A C 1
ATOM 678 O O . LEU A 1 101 ? -12.233 -6.673 6.972 1.00 44.66 101 LEU A O 1
ATOM 682 N N . SER A 1 102 ? -14.190 -5.679 7.438 1.00 48.75 102 SER A N 1
ATOM 683 C CA . SER A 1 102 ? -14.495 -5.355 6.033 1.00 48.75 102 SER A CA 1
ATOM 684 C C . SER A 1 102 ? -13.491 -4.373 5.412 1.00 48.75 102 SER A C 1
ATOM 686 O O . SER A 1 102 ? -13.405 -4.264 4.190 1.00 48.75 102 SER A O 1
ATOM 688 N N . GLY A 1 103 ? -12.718 -3.676 6.249 1.00 54.03 103 GLY A N 1
ATOM 689 C CA . GLY A 1 103 ? -11.579 -2.860 5.854 1.00 54.03 103 GLY A CA 1
ATOM 690 C C . GLY A 1 103 ? -11.172 -1.822 6.904 1.00 54.03 103 GLY A C 1
ATOM 691 O O . GLY A 1 103 ? -11.858 -1.628 7.910 1.00 54.03 103 GLY A O 1
ATOM 692 N N . ILE A 1 104 ? -10.053 -1.147 6.653 1.00 62.69 104 ILE A N 1
ATOM 693 C CA . ILE A 1 104 ? -9.498 -0.031 7.425 1.00 62.69 104 ILE A CA 1
ATOM 694 C C . ILE A 1 104 ? -9.504 1.203 6.520 1.00 62.69 104 ILE A C 1
ATOM 696 O O . ILE A 1 104 ? -8.941 1.150 5.434 1.00 62.69 104 ILE A O 1
ATOM 700 N N . ILE A 1 105 ? -10.084 2.317 6.963 1.00 60.62 105 ILE A N 1
ATOM 701 C CA . ILE A 1 105 ? -10.042 3.598 6.245 1.00 60.62 105 ILE A CA 1
ATOM 702 C C . ILE A 1 105 ? -9.361 4.629 7.138 1.00 60.62 105 ILE A C 1
ATOM 704 O O . ILE A 1 105 ? -9.764 4.856 8.266 1.00 60.62 105 ILE A O 1
ATOM 708 N N . ILE A 1 106 ? -8.332 5.298 6.654 1.00 61.44 106 ILE A N 1
ATOM 709 C CA . ILE A 1 106 ? -7.617 6.338 7.383 1.00 61.44 106 ILE A CA 1
ATOM 710 C C . ILE A 1 106 ? -7.712 7.624 6.570 1.00 61.44 106 ILE A C 1
ATOM 712 O O . ILE A 1 106 ? -7.157 7.740 5.480 1.00 61.44 106 ILE A O 1
ATOM 716 N N . GLU A 1 107 ? -8.436 8.605 7.104 1.00 57.81 107 GLU A N 1
ATOM 717 C CA . GLU A 1 107 ? -8.709 9.866 6.400 1.00 57.81 107 GLU A CA 1
ATOM 718 C C . GLU A 1 107 ? -7.618 10.927 6.592 1.00 57.81 107 GLU A C 1
ATOM 720 O O . GLU A 1 107 ? -7.622 11.953 5.918 1.00 57.81 107 GLU A O 1
ATOM 725 N N . LYS A 1 108 ? -6.693 10.710 7.534 1.00 60.78 108 LYS A N 1
ATOM 726 C CA . LYS A 1 108 ? -5.639 11.665 7.899 1.00 60.78 108 LYS A CA 1
ATOM 727 C C . LYS A 1 108 ? -4.270 11.008 7.925 1.00 60.78 108 LYS A C 1
ATOM 729 O O . LYS A 1 108 ? -4.157 9.793 7.996 1.00 60.78 108 LYS A O 1
ATOM 734 N N . THR A 1 109 ? -3.228 11.829 7.884 1.00 58.81 109 THR A N 1
ATOM 735 C CA . THR A 1 109 ? -1.840 11.371 7.859 1.00 58.81 109 THR A CA 1
ATOM 736 C C . THR A 1 109 ? -1.547 10.398 9.002 1.00 58.81 109 THR A C 1
ATOM 738 O O . THR A 1 109 ? -1.919 10.647 10.151 1.00 58.81 109 THR A O 1
ATOM 741 N N . THR A 1 110 ? -0.840 9.306 8.713 1.00 60.41 110 THR A N 1
ATOM 742 C CA . THR A 1 110 ? -0.315 8.420 9.757 1.00 60.41 110 THR A CA 1
ATOM 743 C C . THR A 1 110 ? 1.119 8.792 10.106 1.00 60.41 110 THR A C 1
ATOM 745 O O . THR A 1 110 ? 1.914 9.123 9.231 1.00 60.41 110 THR A O 1
ATOM 748 N N . GLY A 1 111 ? 1.499 8.663 11.378 1.00 52.47 111 GLY A N 1
ATOM 749 C CA . GLY A 1 111 ? 2.906 8.754 11.776 1.00 52.47 111 GLY A CA 1
ATOM 750 C C . GLY A 1 111 ? 3.753 7.586 11.248 1.00 52.47 111 GLY A C 1
ATOM 751 O O . GLY A 1 111 ? 3.250 6.658 10.613 1.00 52.47 111 GLY A O 1
ATOM 752 N N . SER A 1 112 ? 5.051 7.602 11.549 1.00 65.44 112 SER A N 1
ATOM 753 C CA . SER A 1 112 ? 5.966 6.517 11.173 1.00 65.44 112 SER A CA 1
ATOM 754 C C . SER A 1 112 ? 5.723 5.244 11.999 1.00 65.44 112 SER A C 1
ATOM 756 O O . SER A 1 112 ? 5.338 5.307 13.164 1.00 65.44 112 SER A O 1
ATOM 758 N N . GLY A 1 113 ? 6.028 4.062 11.466 1.00 58.25 113 GLY A N 1
ATOM 759 C CA . GLY A 1 113 ? 6.016 2.769 12.161 1.00 58.25 113 GLY A CA 1
ATOM 760 C C . GLY A 1 113 ? 4.622 2.214 12.451 1.00 58.25 113 GLY A C 1
ATOM 761 O O . GLY A 1 113 ? 4.461 1.412 13.370 1.00 58.25 113 GLY A O 1
ATOM 762 N N . VAL A 1 114 ? 3.612 2.667 11.715 1.00 66.00 114 VAL A N 1
ATOM 763 C CA . VAL A 1 114 ? 2.245 2.149 11.819 1.00 66.00 114 VAL A CA 1
ATOM 764 C C . VAL A 1 114 ? 2.174 0.747 11.215 1.00 66.00 114 VAL A C 1
ATOM 766 O O . VAL A 1 114 ? 2.891 0.436 10.271 1.00 66.00 114 VAL A O 1
ATOM 769 N N . THR A 1 115 ? 1.356 -0.128 11.799 1.00 66.19 115 THR A N 1
ATOM 770 C CA . THR A 1 115 ? 1.057 -1.464 11.258 1.00 66.19 115 THR A CA 1
ATOM 771 C C . THR A 1 115 ? -0.451 -1.579 11.103 1.00 66.19 115 THR A C 1
ATOM 773 O O . THR A 1 115 ? -1.151 -1.230 12.048 1.00 66.19 115 THR A O 1
ATOM 776 N N . LEU A 1 116 ? -0.922 -2.013 9.937 1.00 71.50 116 LEU A N 1
ATOM 777 C CA . LEU A 1 116 ? -2.325 -2.157 9.553 1.00 71.50 116 LEU A CA 1
ATOM 778 C C . LEU A 1 116 ? -2.521 -3.573 9.023 1.00 71.50 116 LEU A C 1
ATOM 780 O O . LEU A 1 116 ? -1.838 -3.946 8.072 1.00 71.50 116 LEU A O 1
ATOM 784 N N . GLU A 1 117 ? -3.421 -4.354 9.609 1.00 72.25 117 GLU A N 1
ATOM 785 C CA . GLU A 1 117 ? -3.725 -5.710 9.139 1.00 72.25 117 GLU A CA 1
ATOM 786 C C . GLU A 1 117 ? -5.238 -5.960 9.142 1.00 72.25 117 GLU A C 1
ATOM 788 O O . GLU A 1 117 ? -5.898 -5.708 10.153 1.00 72.25 117 GLU A O 1
ATOM 793 N N . THR A 1 118 ? -5.786 -6.430 8.018 1.00 64.56 118 THR A N 1
ATOM 794 C CA . THR A 1 118 ? -7.221 -6.706 7.840 1.00 64.56 118 THR A CA 1
ATOM 795 C C . THR A 1 118 ? -7.461 -7.783 6.775 1.00 64.56 118 THR A C 1
ATOM 797 O O . THR A 1 118 ? -6.680 -7.912 5.838 1.00 64.56 118 THR A O 1
ATOM 800 N N . ASP A 1 119 ? -8.562 -8.527 6.877 1.00 66.12 119 ASP A N 1
ATOM 801 C CA . ASP A 1 119 ? -9.018 -9.435 5.810 1.00 66.12 119 ASP A CA 1
ATOM 802 C C . ASP A 1 119 ? -9.727 -8.666 4.669 1.00 66.12 119 ASP A C 1
ATOM 804 O O . ASP A 1 119 ? -9.922 -9.169 3.564 1.00 66.12 119 ASP A O 1
ATOM 808 N N . GLY A 1 120 ? -10.147 -7.427 4.935 1.00 66.62 120 GLY A N 1
ATOM 809 C CA .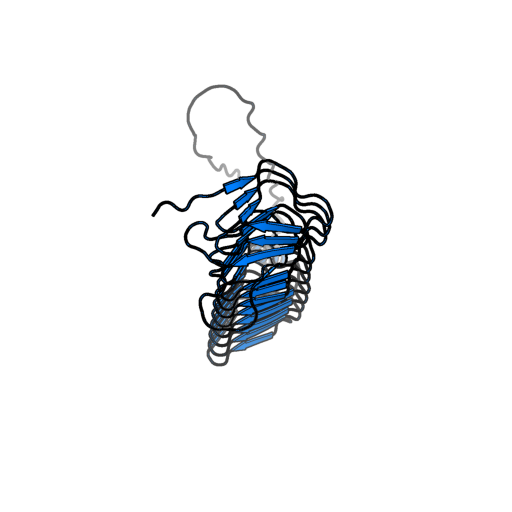 GLY A 1 120 ? -10.808 -6.543 3.983 1.00 66.62 120 GLY A CA 1
ATOM 810 C C . GLY A 1 120 ? -9.830 -5.659 3.218 1.00 66.62 120 GLY A C 1
ATOM 811 O O . GLY A 1 120 ? -8.699 -6.051 2.942 1.00 66.62 120 GLY A O 1
ATOM 812 N N . ALA A 1 121 ? -10.268 -4.452 2.860 1.00 69.69 121 ALA A N 1
ATOM 813 C CA . ALA A 1 121 ? -9.425 -3.467 2.181 1.00 69.69 121 ALA A CA 1
ATOM 814 C C . ALA A 1 121 ? -8.750 -2.490 3.160 1.00 69.69 121 ALA A C 1
ATOM 816 O O . ALA A 1 121 ? -9.281 -2.224 4.232 1.00 69.69 121 ALA A O 1
ATOM 817 N N . ILE A 1 122 ? -7.616 -1.900 2.788 1.00 74.06 122 ILE A N 1
ATOM 818 C CA . ILE A 1 122 ? -7.022 -0.751 3.491 1.00 74.06 122 ILE A CA 1
ATOM 819 C C . ILE A 1 122 ? -7.088 0.461 2.568 1.00 74.06 122 ILE A C 1
ATOM 821 O O . ILE A 1 122 ? -6.637 0.378 1.435 1.00 74.06 122 ILE A O 1
ATOM 825 N N . GLU A 1 123 ? -7.575 1.596 3.052 1.00 77.44 123 GLU A N 1
ATOM 826 C CA . GLU A 1 123 ? -7.576 2.869 2.331 1.00 77.44 123 GLU A CA 1
ATOM 827 C C . GLU A 1 123 ? -6.950 3.960 3.207 1.00 77.44 123 GLU A C 1
ATOM 829 O O . GLU A 1 123 ? -7.506 4.329 4.236 1.00 77.44 123 GLU A O 1
ATOM 834 N N . LEU A 1 124 ? -5.792 4.492 2.820 1.00 76.25 124 LEU A N 1
ATOM 835 C CA . LEU A 1 124 ? -5.193 5.693 3.407 1.00 76.25 124 LEU A CA 1
ATOM 836 C C . LEU A 1 124 ? -5.380 6.844 2.427 1.00 76.25 124 LEU A C 1
ATOM 838 O O . LEU A 1 124 ? -4.679 6.921 1.422 1.00 76.25 124 LEU A O 1
ATOM 842 N N . LYS A 1 125 ? -6.290 7.764 2.752 1.00 72.06 125 LYS A N 1
ATOM 843 C CA . LYS A 1 125 ? -6.595 8.954 1.937 1.00 72.06 125 LYS A CA 1
ATOM 844 C C . LYS A 1 125 ? -5.597 10.102 2.132 1.00 72.06 125 LYS A C 1
ATOM 846 O O . LYS A 1 125 ? -5.786 11.190 1.599 1.00 72.06 125 LYS A O 1
ATOM 851 N N . ALA A 1 126 ? -4.592 9.891 2.974 1.00 69.75 126 ALA A N 1
ATOM 852 C CA . ALA A 1 126 ? -3.587 10.872 3.341 1.00 69.75 126 ALA A CA 1
ATOM 853 C C . ALA A 1 126 ? -2.232 10.187 3.544 1.00 69.75 126 ALA A C 1
ATOM 855 O O . ALA A 1 126 ? -2.131 8.959 3.563 1.00 69.75 126 ALA A O 1
ATOM 856 N N . ASN A 1 127 ? -1.190 10.998 3.715 1.00 74.00 127 ASN A N 1
ATOM 857 C CA . ASN A 1 127 ? 0.185 10.513 3.673 1.00 74.00 127 ASN A CA 1
ATOM 858 C C . ASN A 1 127 ? 0.514 9.595 4.857 1.00 74.00 127 ASN A C 1
ATOM 860 O O . ASN A 1 127 ? 0.132 9.850 5.999 1.00 74.00 127 ASN A O 1
ATOM 864 N N . ALA A 1 128 ? 1.291 8.552 4.608 1.00 75.19 128 ALA A N 1
ATOM 865 C CA . ALA A 1 128 ? 1.875 7.732 5.651 1.00 75.19 128 ALA A CA 1
ATOM 866 C C . ALA A 1 128 ? 3.317 8.154 5.934 1.00 75.19 128 ALA A C 1
ATOM 868 O O . ALA A 1 128 ? 4.100 8.392 5.017 1.00 75.19 128 ALA A O 1
ATOM 869 N N . GLY A 1 129 ? 3.697 8.184 7.209 1.00 71.81 129 GLY A N 1
ATOM 870 C CA . GLY A 1 129 ? 5.095 8.284 7.613 1.00 71.81 129 GLY A CA 1
ATOM 871 C C . GLY A 1 129 ? 5.916 7.038 7.258 1.00 71.81 129 GLY A C 1
ATOM 872 O O . GLY A 1 129 ? 5.431 6.064 6.681 1.00 71.81 129 GLY A O 1
ATOM 873 N N . ASP A 1 130 ? 7.187 7.053 7.649 1.00 76.81 130 ASP A N 1
ATOM 874 C CA . ASP A 1 130 ? 8.130 5.974 7.344 1.00 76.81 130 ASP A CA 1
ATOM 875 C C . ASP A 1 130 ? 7.752 4.650 8.013 1.00 76.81 130 ASP A C 1
ATOM 877 O O . ASP A 1 130 ? 7.195 4.616 9.104 1.00 76.81 130 ASP A O 1
ATOM 881 N N . SER A 1 131 ? 8.186 3.526 7.453 1.00 77.50 131 SER A N 1
ATOM 882 C CA . SER A 1 131 ? 8.065 2.190 8.050 1.00 77.50 131 SER A CA 1
ATOM 883 C C . SER A 1 131 ? 6.623 1.747 8.310 1.00 77.50 131 SER A C 1
ATOM 885 O O . SER A 1 131 ? 6.383 0.958 9.231 1.00 77.50 131 SER A O 1
ATOM 887 N N . LEU A 1 132 ? 5.669 2.241 7.514 1.00 80.75 132 LEU A N 1
ATOM 888 C CA . LEU A 1 132 ? 4.317 1.694 7.469 1.00 80.75 132 LEU A CA 1
ATOM 889 C C . LEU A 1 132 ? 4.382 0.206 7.088 1.00 80.75 132 LEU A C 1
ATOM 891 O O . LEU A 1 132 ? 5.073 -0.183 6.147 1.00 80.75 132 LEU A O 1
ATOM 895 N N . ARG A 1 133 ? 3.650 -0.634 7.816 1.00 82.06 133 ARG A N 1
ATOM 896 C CA . ARG A 1 133 ? 3.359 -2.020 7.452 1.00 82.06 133 ARG A CA 1
ATOM 897 C C . ARG A 1 133 ? 1.865 -2.125 7.181 1.00 82.06 133 ARG A C 1
ATOM 899 O O . ARG A 1 133 ? 1.084 -1.787 8.059 1.00 82.06 133 ARG A O 1
ATOM 906 N N . ALA A 1 134 ? 1.466 -2.566 6.001 1.00 82.69 134 ALA A N 1
ATOM 907 C CA . ALA A 1 134 ? 0.065 -2.725 5.633 1.00 82.69 134 ALA A CA 1
ATOM 908 C C . ALA A 1 134 ? -0.155 -4.122 5.049 1.00 82.69 134 ALA A C 1
ATOM 910 O O . ALA A 1 134 ? 0.560 -4.529 4.135 1.00 82.69 134 ALA A O 1
ATOM 911 N N . LYS A 1 135 ? -1.121 -4.866 5.577 1.00 84.69 135 LYS A N 1
ATOM 912 C CA . LYS A 1 135 ? -1.506 -6.181 5.080 1.00 84.69 135 LYS A CA 1
ATOM 913 C C . LYS A 1 135 ? -3.021 -6.253 4.933 1.00 84.69 135 LYS A C 1
ATOM 915 O O . LYS A 1 135 ? -3.740 -6.018 5.897 1.00 84.69 135 LYS A O 1
ATOM 920 N N . ALA A 1 136 ? -3.479 -6.591 3.741 1.00 76.25 136 ALA A N 1
ATOM 921 C CA . ALA A 1 136 ? -4.886 -6.758 3.423 1.00 76.25 136 ALA A CA 1
ATOM 922 C C . ALA A 1 136 ? -5.068 -8.053 2.633 1.00 76.25 136 ALA A C 1
ATOM 924 O O . ALA A 1 136 ? -4.288 -8.287 1.711 1.00 76.25 136 ALA A O 1
ATOM 925 N N . ASP A 1 137 ? -6.078 -8.869 2.932 1.00 78.06 137 ASP A N 1
ATOM 926 C CA . ASP A 1 137 ? -6.477 -9.934 1.995 1.00 78.06 137 ASP A CA 1
ATOM 927 C C . ASP A 1 137 ? -7.283 -9.345 0.819 1.00 78.06 137 ASP A C 1
ATOM 929 O O . ASP A 1 137 ? -7.220 -9.850 -0.304 1.00 78.06 137 ASP A O 1
ATOM 933 N N . GLY A 1 138 ? -7.978 -8.224 1.047 1.00 79.12 138 GLY A N 1
ATOM 934 C CA . GLY A 1 138 ? -8.551 -7.369 0.009 1.00 79.12 138 GLY A CA 1
ATOM 935 C C . GLY A 1 138 ? -7.523 -6.428 -0.628 1.00 79.12 138 GLY A C 1
ATOM 936 O O . GLY A 1 138 ? -6.334 -6.731 -0.684 1.00 79.12 138 GLY A O 1
ATOM 937 N N . SER A 1 139 ? -7.990 -5.287 -1.145 1.00 83.56 139 SER A N 1
ATOM 938 C CA . SER A 1 139 ? -7.145 -4.285 -1.816 1.00 83.56 139 SER A CA 1
ATOM 939 C C . SER A 1 139 ? -6.507 -3.289 -0.842 1.00 83.56 139 SER A C 1
ATOM 941 O O . SER A 1 139 ? -7.034 -3.043 0.239 1.00 83.56 139 SER A O 1
ATOM 943 N N . ILE A 1 140 ? -5.403 -2.658 -1.244 1.00 89.75 140 ILE A N 1
ATOM 944 C CA . ILE A 1 140 ? -4.765 -1.564 -0.498 1.00 89.75 140 ILE A CA 1
ATOM 945 C C . ILE A 1 140 ? -4.712 -0.316 -1.381 1.00 89.75 140 ILE A C 1
ATOM 947 O O . ILE A 1 140 ? -4.167 -0.372 -2.475 1.00 89.75 140 ILE A O 1
ATOM 951 N N . THR A 1 141 ? -5.197 0.814 -0.887 1.00 92.00 141 THR A N 1
ATOM 952 C CA . THR A 1 141 ? -5.048 2.132 -1.510 1.00 92.00 141 THR A CA 1
ATOM 953 C C . THR A 1 141 ? -4.304 3.042 -0.545 1.00 92.00 141 THR A C 1
ATOM 955 O O . THR A 1 141 ? -4.704 3.183 0.609 1.00 92.00 141 THR A O 1
ATOM 958 N N . LEU A 1 142 ? -3.210 3.645 -0.995 1.00 90.81 142 LEU A N 1
ATOM 959 C CA . LEU A 1 142 ? -2.392 4.587 -0.237 1.00 90.81 142 LEU A CA 1
ATOM 960 C C . LEU A 1 142 ? -2.275 5.879 -1.056 1.00 90.81 142 LEU A C 1
ATOM 962 O O . LEU A 1 142 ? -2.141 5.819 -2.272 1.00 90.81 142 LEU A O 1
ATOM 966 N N . SER A 1 143 ? -2.283 7.045 -0.415 1.00 88.94 143 SER A N 1
ATOM 967 C CA . SER A 1 143 ? -1.751 8.261 -1.047 1.00 88.94 143 SER A CA 1
ATOM 968 C C . SER A 1 143 ? -0.217 8.174 -1.086 1.00 88.94 143 SER A C 1
ATOM 970 O O . SER A 1 143 ? 0.336 7.218 -1.630 1.00 88.94 143 SER A O 1
ATOM 972 N N . ASP A 1 144 ? 0.496 9.113 -0.465 1.00 90.31 144 ASP A N 1
ATOM 973 C CA . ASP A 1 144 ? 1.950 9.034 -0.367 1.00 90.31 144 ASP A CA 1
ATOM 974 C C . ASP A 1 144 ? 2.390 8.245 0.861 1.00 90.31 144 ASP A C 1
ATOM 976 O O . ASP A 1 144 ? 1.724 8.226 1.897 1.00 90.31 144 ASP A O 1
ATOM 980 N N . THR A 1 145 ? 3.564 7.636 0.787 1.00 89.44 145 THR A N 1
ATOM 981 C CA . THR A 1 145 ? 4.181 6.918 1.897 1.00 89.44 145 THR A CA 1
ATOM 982 C C . THR A 1 145 ? 5.650 7.283 2.037 1.00 89.44 145 THR A C 1
ATOM 984 O O . THR A 1 145 ? 6.364 7.495 1.057 1.00 89.44 145 THR A O 1
ATOM 987 N N . GLY A 1 146 ? 6.111 7.334 3.284 1.00 86.19 146 GLY A N 1
ATOM 988 C CA . GLY A 1 146 ? 7.516 7.515 3.612 1.00 86.19 146 GLY A CA 1
ATOM 989 C C . GLY A 1 146 ? 8.390 6.317 3.228 1.00 86.19 146 GLY A C 1
ATOM 990 O O . GLY A 1 146 ? 7.975 5.362 2.569 1.00 86.19 146 GLY A O 1
ATOM 991 N N . ALA A 1 147 ? 9.641 6.353 3.670 1.00 91.62 147 ALA A N 1
ATOM 992 C CA . ALA A 1 147 ? 10.607 5.295 3.410 1.00 91.62 147 ALA A CA 1
ATOM 993 C C . ALA A 1 147 ? 10.228 3.987 4.121 1.00 91.62 147 ALA A C 1
ATOM 995 O O . ALA A 1 147 ? 9.603 3.997 5.179 1.00 91.62 147 ALA A O 1
ATOM 996 N N . LYS A 1 148 ? 10.717 2.847 3.623 1.00 91.69 148 LYS A N 1
ATOM 997 C CA . LYS A 1 148 ? 10.588 1.527 4.274 1.00 91.69 148 LYS A CA 1
ATOM 998 C C . LYS A 1 148 ? 9.150 1.020 4.420 1.00 91.69 148 LYS A C 1
ATOM 1000 O O . LYS A 1 148 ? 8.876 0.236 5.336 1.00 91.69 148 LYS A O 1
ATOM 1005 N N . LEU A 1 149 ? 8.246 1.422 3.527 1.00 94.25 149 LEU A N 1
ATOM 1006 C CA . LEU A 1 149 ? 6.915 0.827 3.433 1.00 94.25 149 LEU A CA 1
ATOM 1007 C C . LEU A 1 149 ? 7.037 -0.692 3.235 1.00 94.25 149 LEU A C 1
ATOM 1009 O O . LEU A 1 149 ? 7.874 -1.174 2.471 1.00 94.25 149 LEU A O 1
ATOM 1013 N N . LYS A 1 150 ? 6.178 -1.454 3.907 1.00 94.38 150 LYS A N 1
ATOM 1014 C CA . LYS A 1 150 ? 5.942 -2.873 3.637 1.00 94.38 150 LYS A CA 1
ATOM 1015 C C . LYS A 1 150 ? 4.452 -3.090 3.434 1.00 94.38 150 LYS A C 1
ATOM 1017 O O . LYS A 1 150 ? 3.726 -3.159 4.420 1.00 94.38 150 LYS A O 1
ATOM 1022 N N . ALA A 1 151 ? 4.006 -3.203 2.190 1.00 94.31 151 ALA A N 1
ATOM 1023 C CA . ALA A 1 151 ? 2.599 -3.433 1.877 1.00 94.31 151 ALA A CA 1
ATOM 1024 C C . ALA A 1 151 ? 2.384 -4.789 1.190 1.00 94.31 151 ALA A C 1
ATOM 1026 O O . ALA A 1 151 ? 3.129 -5.157 0.279 1.00 94.31 151 ALA A O 1
ATOM 1027 N N . ASN A 1 152 ? 1.374 -5.539 1.622 1.00 94.94 152 ASN A N 1
ATOM 1028 C CA . ASN A 1 152 ? 0.975 -6.804 1.015 1.00 94.94 152 ASN A CA 1
ATOM 1029 C C . ASN A 1 152 ? -0.549 -6.871 0.892 1.00 94.94 152 ASN A C 1
ATOM 1031 O O . ASN A 1 152 ? -1.248 -6.885 1.900 1.00 94.94 152 ASN A O 1
ATOM 1035 N N . SER A 1 153 ? -1.031 -6.891 -0.343 1.00 92.44 153 SER A N 1
ATOM 1036 C CA . SER A 1 153 ? -2.443 -6.955 -0.703 1.00 92.44 153 SER A CA 1
ATOM 1037 C C . SER A 1 153 ? -2.752 -8.307 -1.350 1.00 92.44 153 SER A C 1
ATOM 1039 O O . SER A 1 153 ? -2.048 -8.719 -2.272 1.00 92.44 153 SER A O 1
ATOM 1041 N N . GLY A 1 154 ? -3.800 -9.005 -0.917 1.00 88.19 154 GLY A N 1
ATOM 1042 C CA . GLY A 1 154 ? -4.329 -10.167 -1.636 1.00 88.19 154 GLY A CA 1
ATOM 1043 C C . GLY A 1 154 ? -5.065 -9.755 -2.916 1.00 88.19 154 GLY A C 1
ATOM 1044 O O . GLY A 1 154 ? -5.002 -10.463 -3.922 1.00 88.19 154 GLY A O 1
ATOM 1045 N N . GLY A 1 155 ? -5.684 -8.570 -2.906 1.00 91.69 155 GLY A N 1
ATOM 1046 C CA . GLY A 1 155 ? -6.282 -7.909 -4.063 1.00 91.69 155 GLY A CA 1
ATOM 1047 C C . GLY A 1 155 ? -5.283 -7.038 -4.826 1.00 91.69 155 GLY A C 1
ATOM 1048 O O . GLY A 1 155 ? -4.118 -7.402 -4.989 1.00 91.69 155 GLY A O 1
ATOM 1049 N N . SER A 1 156 ? -5.738 -5.878 -5.308 1.00 94.75 156 SER A N 1
ATOM 1050 C CA . SER A 1 156 ? -4.893 -4.876 -5.979 1.00 94.75 156 SER A CA 1
ATOM 1051 C C . SER A 1 156 ? -4.214 -3.948 -4.969 1.00 94.75 156 SER A C 1
ATOM 1053 O O . SER A 1 156 ? -4.678 -3.820 -3.833 1.00 94.75 156 SER A O 1
ATOM 1055 N N . LEU A 1 157 ? -3.127 -3.286 -5.361 1.00 97.81 157 LEU A N 1
ATOM 1056 C CA . LEU A 1 157 ? -2.564 -2.180 -4.588 1.00 97.81 157 LEU A CA 1
ATOM 1057 C C . LEU A 1 157 ? -2.369 -0.937 -5.455 1.00 97.81 157 LEU A C 1
ATOM 1059 O O . LEU A 1 157 ? -1.766 -1.001 -6.524 1.00 97.81 157 LEU A O 1
ATOM 1063 N N . GLU A 1 158 ? -2.876 0.184 -4.958 1.00 97.56 158 GLU A N 1
ATOM 1064 C CA . GLU A 1 158 ? -2.722 1.514 -5.535 1.00 97.56 158 GLU A CA 1
ATOM 1065 C C . GLU A 1 158 ? -1.975 2.419 -4.552 1.00 97.56 158 GLU A C 1
ATOM 1067 O O . GLU A 1 158 ? -2.268 2.413 -3.354 1.00 97.56 158 GLU A O 1
ATOM 1072 N N . ALA A 1 159 ? -0.986 3.158 -5.045 1.00 96.12 159 ALA A N 1
ATOM 1073 C CA . ALA A 1 159 ? -0.213 4.109 -4.261 1.00 96.12 159 ALA A CA 1
ATOM 1074 C C . ALA A 1 159 ? 0.147 5.347 -5.092 1.00 96.12 159 ALA A C 1
ATOM 1076 O O . ALA A 1 159 ? 0.410 5.227 -6.286 1.00 96.12 159 ALA A O 1
ATOM 1077 N N . GLY A 1 160 ? 0.223 6.511 -4.450 1.00 96.19 160 GLY A N 1
ATOM 1078 C CA . GLY A 1 160 ? 0.864 7.694 -5.025 1.00 96.19 160 GLY A CA 1
ATOM 1079 C C . GLY A 1 160 ? 2.384 7.529 -5.012 1.00 96.19 160 GLY A C 1
ATOM 1080 O O . GLY A 1 160 ? 2.948 6.654 -5.678 1.00 96.19 160 GLY A O 1
ATOM 1081 N N . ASN A 1 161 ? 3.066 8.327 -4.190 1.00 95.88 161 ASN A N 1
ATOM 1082 C CA . ASN A 1 161 ? 4.512 8.225 -4.021 1.00 95.88 161 ASN A CA 1
ATOM 1083 C C . ASN A 1 161 ? 4.888 7.217 -2.929 1.00 95.88 161 ASN A C 1
ATOM 1085 O O . ASN A 1 161 ? 4.447 7.302 -1.784 1.00 95.88 161 ASN A O 1
ATOM 1089 N N . ILE A 1 162 ? 5.773 6.280 -3.249 1.00 97.12 162 ILE A N 1
ATOM 1090 C CA . ILE A 1 162 ? 6.366 5.344 -2.297 1.00 97.12 162 ILE A CA 1
ATOM 1091 C C . ILE A 1 162 ? 7.809 5.750 -2.027 1.00 97.12 162 ILE A C 1
ATOM 1093 O O . ILE A 1 162 ? 8.646 5.741 -2.926 1.00 97.12 162 ILE A O 1
ATOM 1097 N N . GLY A 1 163 ? 8.126 6.062 -0.771 1.00 96.12 163 GLY A N 1
ATOM 1098 C CA . GLY A 1 163 ? 9.480 6.415 -0.360 1.00 96.12 163 GLY A CA 1
ATOM 1099 C C . GLY A 1 163 ? 10.503 5.285 -0.563 1.00 96.12 163 GLY A C 1
ATOM 1100 O O . GLY A 1 163 ? 10.145 4.129 -0.804 1.00 96.12 163 GLY A O 1
ATOM 1101 N N . PRO A 1 164 ? 11.807 5.582 -0.436 1.00 96.38 164 PRO A N 1
ATOM 1102 C CA . PRO A 1 164 ? 12.874 4.628 -0.727 1.00 96.38 164 PRO A CA 1
ATOM 1103 C C . PRO A 1 164 ? 12.897 3.444 0.251 1.00 96.38 164 PRO A C 1
ATOM 1105 O O . PRO A 1 164 ? 12.366 3.516 1.362 1.00 96.38 164 PRO A O 1
ATOM 1108 N N . ASN A 1 165 ? 13.608 2.375 -0.115 1.00 97.31 165 ASN A N 1
ATOM 1109 C CA . ASN A 1 165 ? 13.765 1.151 0.684 1.00 97.31 165 ASN A CA 1
ATOM 1110 C C . ASN A 1 165 ? 12.445 0.414 0.972 1.00 97.31 165 ASN A C 1
ATOM 1112 O O . ASN A 1 165 ? 12.312 -0.269 1.994 1.00 97.31 165 ASN A O 1
ATOM 1116 N N . SER A 1 166 ? 11.461 0.561 0.093 1.00 98.00 166 SER A N 1
ATOM 1117 C CA . SER A 1 166 ? 10.108 0.053 0.292 1.00 98.00 166 SER A CA 1
ATOM 1118 C C . SER A 1 166 ? 9.877 -1.264 -0.437 1.00 98.00 166 SER A C 1
ATOM 1120 O O . SER A 1 166 ? 10.532 -1.588 -1.424 1.00 98.00 166 SER A O 1
ATOM 1122 N N . LYS A 1 167 ? 8.941 -2.069 0.061 1.00 98.25 167 LYS A N 1
ATOM 1123 C CA . LYS A 1 167 ? 8.528 -3.325 -0.562 1.00 98.25 167 LYS A CA 1
ATOM 1124 C C . LYS A 1 167 ? 7.016 -3.387 -0.612 1.00 98.25 167 LYS A C 1
ATOM 1126 O O . LYS A 1 167 ? 6.365 -3.391 0.431 1.00 98.25 167 LYS A O 1
ATOM 1131 N N . VAL A 1 168 ? 6.472 -3.482 -1.814 1.00 97.75 168 VAL A N 1
ATOM 1132 C CA . VAL A 1 168 ? 5.036 -3.631 -2.030 1.00 97.75 168 VAL A CA 1
ATOM 1133 C C . VAL A 1 168 ? 4.745 -4.876 -2.848 1.00 97.75 168 VAL A C 1
ATOM 1135 O O . VAL A 1 168 ? 5.501 -5.258 -3.744 1.00 97.75 168 VAL A O 1
ATOM 1138 N N . SER A 1 169 ? 3.659 -5.548 -2.495 1.00 97.44 169 SER A N 1
ATOM 1139 C CA . SER A 1 169 ? 3.206 -6.761 -3.160 1.00 97.44 169 SER A CA 1
ATOM 1140 C C . SER A 1 169 ? 1.690 -6.791 -3.257 1.00 97.44 169 SER A C 1
ATOM 1142 O O . SER A 1 169 ? 1.000 -6.322 -2.353 1.00 97.44 169 SER A O 1
ATOM 1144 N N . SER A 1 170 ? 1.193 -7.329 -4.364 1.00 96.50 170 SER A N 1
ATOM 1145 C CA . SER A 1 170 ? -0.228 -7.491 -4.642 1.00 96.50 170 SER A CA 1
ATOM 1146 C C . SER A 1 170 ? -0.473 -8.831 -5.339 1.00 96.50 170 SER A C 1
ATOM 1148 O O . SER A 1 170 ? 0.273 -9.206 -6.245 1.00 96.50 170 SER A O 1
ATOM 1150 N N . GLY A 1 171 ? -1.513 -9.559 -4.930 1.00 94.62 171 GLY A N 1
ATOM 1151 C CA . GLY A 1 171 ? -1.992 -10.743 -5.650 1.00 94.62 171 GLY A CA 1
ATOM 1152 C C . GLY A 1 171 ? -2.630 -10.387 -6.998 1.00 94.62 171 GLY A C 1
ATOM 1153 O O . GLY A 1 171 ? -2.477 -11.123 -7.972 1.00 94.62 171 GLY A O 1
ATOM 1154 N N . GLY A 1 172 ? -3.292 -9.230 -7.064 1.00 95.19 172 GLY A N 1
ATOM 1155 C CA . GLY A 1 172 ? -3.864 -8.627 -8.265 1.00 95.19 172 GLY A CA 1
ATOM 1156 C C . GLY A 1 172 ? -2.888 -7.707 -9.002 1.00 95.19 172 GLY A C 1
ATOM 1157 O O . GLY A 1 172 ? -1.794 -8.122 -9.384 1.00 95.19 172 GLY A O 1
ATOM 1158 N N . SER A 1 173 ? -3.312 -6.467 -9.258 1.00 97.06 173 SER A N 1
ATOM 1159 C CA . SER A 1 173 ? -2.533 -5.477 -10.015 1.00 97.06 173 SER A CA 1
ATOM 1160 C C . SER A 1 173 ? -1.912 -4.409 -9.113 1.00 97.06 173 SER A C 1
ATOM 1162 O O . SER A 1 173 ? -2.466 -4.072 -8.068 1.00 97.06 173 SER A O 1
ATOM 1164 N N . LEU A 1 174 ? -0.795 -3.832 -9.562 1.00 98.19 174 LEU A N 1
ATOM 1165 C CA . LEU A 1 174 ? -0.152 -2.674 -8.942 1.00 98.19 174 LEU A CA 1
ATOM 1166 C C . LEU A 1 174 ? -0.315 -1.418 -9.797 1.00 98.19 174 LEU A C 1
ATOM 1168 O O . LEU A 1 174 ? -0.027 -1.456 -10.993 1.00 98.19 174 LEU A O 1
ATOM 11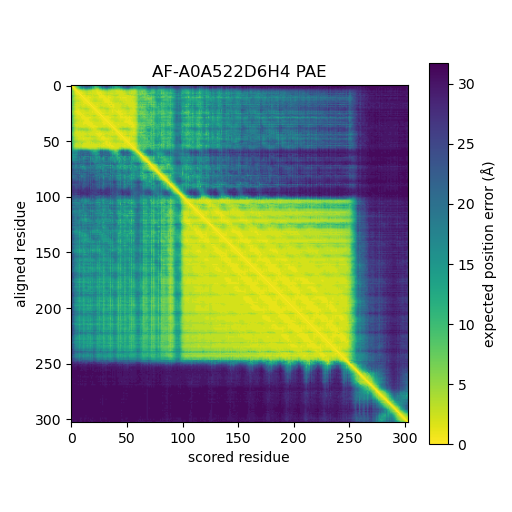72 N N . HIS A 1 175 ? -0.702 -0.314 -9.161 1.00 98.38 175 HIS A N 1
ATOM 1173 C CA . HIS A 1 175 ? -0.658 1.036 -9.720 1.00 98.38 175 HIS A CA 1
ATOM 1174 C C . HIS A 1 175 ? 0.128 1.946 -8.769 1.00 98.38 175 HIS A C 1
ATOM 1176 O O . HIS A 1 175 ? -0.227 2.045 -7.598 1.00 98.38 175 HIS A O 1
ATOM 1182 N N . ILE A 1 176 ? 1.237 2.529 -9.227 1.00 98.19 176 ILE A N 1
ATOM 1183 C CA . ILE A 1 176 ? 2.117 3.367 -8.397 1.00 98.19 176 ILE A CA 1
ATOM 1184 C C . ILE A 1 176 ? 2.534 4.595 -9.206 1.00 98.19 176 ILE A C 1
ATOM 1186 O O . ILE A 1 176 ? 3.035 4.441 -10.317 1.00 98.19 176 ILE A O 1
ATOM 1190 N N . GLU A 1 177 ? 2.399 5.801 -8.666 1.00 98.00 177 GLU A N 1
ATOM 1191 C CA . GLU A 1 177 ? 2.922 6.996 -9.345 1.00 98.00 177 GLU A CA 1
ATOM 1192 C C . GLU A 1 177 ? 4.461 6.979 -9.322 1.00 98.00 177 GLU A C 1
ATOM 1194 O O . GLU A 1 177 ? 5.116 6.846 -10.359 1.00 98.00 177 GLU A O 1
ATOM 1199 N N . GLU A 1 178 ? 5.067 6.981 -8.130 1.00 97.69 178 GLU A N 1
ATOM 1200 C CA . GLU A 1 178 ? 6.524 6.905 -7.973 1.00 97.69 178 GLU A CA 1
ATOM 1201 C C . GLU A 1 178 ? 6.948 5.807 -6.998 1.00 97.69 178 GLU A C 1
ATOM 1203 O O . GLU A 1 178 ? 6.516 5.755 -5.851 1.00 97.69 178 GLU A O 1
ATOM 1208 N N . LEU A 1 179 ? 7.864 4.945 -7.434 1.00 97.88 179 LEU A N 1
ATOM 1209 C CA . LEU A 1 179 ? 8.557 3.984 -6.587 1.00 97.88 179 LEU A CA 1
ATOM 1210 C C . LEU A 1 179 ? 9.967 4.499 -6.286 1.00 97.88 179 LEU A C 1
ATOM 1212 O O . LEU A 1 179 ? 10.827 4.525 -7.166 1.00 97.88 179 LEU A O 1
ATOM 1216 N N . GLY A 1 180 ? 10.218 4.888 -5.039 1.00 96.31 180 GLY A N 1
ATOM 1217 C CA . GLY A 1 180 ? 11.502 5.420 -4.594 1.00 96.31 180 GLY A CA 1
ATOM 1218 C C . GLY A 1 180 ? 12.644 4.404 -4.663 1.00 96.31 180 GLY A C 1
ATOM 1219 O O . GLY A 1 180 ? 12.430 3.197 -4.730 1.00 96.31 180 GLY A O 1
ATOM 1220 N N . HIS A 1 181 ? 13.879 4.897 -4.596 1.00 95.31 181 HIS A N 1
ATOM 1221 C CA . HIS A 1 181 ? 15.106 4.104 -4.753 1.00 95.31 181 HIS A CA 1
ATOM 1222 C C . HIS A 1 181 ? 15.200 2.875 -3.835 1.00 95.31 181 HIS A C 1
ATOM 1224 O O . HIS A 1 181 ? 14.690 2.891 -2.712 1.00 95.31 181 HIS A O 1
ATOM 1230 N N . GLN A 1 182 ? 15.932 1.845 -4.276 1.00 97.69 182 GLN A N 1
ATOM 1231 C CA . GLN A 1 182 ? 16.198 0.620 -3.505 1.00 97.69 182 GLN A CA 1
ATOM 1232 C C . GLN A 1 182 ? 14.920 -0.125 -3.083 1.00 97.69 182 GLN A C 1
ATOM 1234 O O . GLN A 1 182 ? 14.847 -0.699 -1.992 1.00 97.69 182 GLN A O 1
ATOM 1239 N N . SER A 1 183 ? 13.889 -0.085 -3.927 1.00 98.38 183 SER A N 1
ATOM 1240 C CA . SER A 1 183 ? 12.567 -0.619 -3.601 1.00 98.38 183 SER A CA 1
ATOM 1241 C C . SER A 1 183 ? 12.173 -1.809 -4.471 1.00 98.38 183 SER A C 1
ATOM 1243 O O . SER A 1 183 ? 12.752 -2.079 -5.522 1.00 98.38 183 SER A O 1
ATOM 1245 N N . GLY A 1 184 ? 11.170 -2.553 -4.013 1.00 97.88 184 GLY A N 1
ATOM 1246 C CA . GLY A 1 184 ? 10.612 -3.696 -4.722 1.00 97.88 184 GLY A CA 1
ATOM 1247 C C . GLY A 1 184 ? 9.103 -3.585 -4.898 1.00 97.88 184 GLY A C 1
ATOM 1248 O O . GLY A 1 184 ? 8.404 -3.256 -3.940 1.00 97.88 184 GLY A O 1
ATOM 1249 N N . ALA A 1 185 ? 8.603 -3.915 -6.086 1.00 98.19 185 ALA A N 1
ATOM 1250 C CA . ALA A 1 185 ? 7.174 -3.957 -6.381 1.00 98.19 185 ALA A CA 1
ATOM 1251 C C . ALA A 1 185 ? 6.824 -5.248 -7.131 1.00 98.19 185 ALA A C 1
ATOM 1253 O O . ALA A 1 185 ? 7.358 -5.504 -8.206 1.00 98.19 185 ALA A O 1
ATOM 1254 N N . ASN A 1 186 ? 5.944 -6.075 -6.567 1.00 98.19 186 ASN A N 1
ATOM 1255 C CA . ASN A 1 186 ? 5.574 -7.367 -7.153 1.00 98.19 186 ASN A CA 1
ATOM 1256 C C . ASN A 1 186 ? 4.055 -7.501 -7.304 1.00 98.19 186 ASN A C 1
ATOM 1258 O O . ASN A 1 186 ? 3.335 -7.409 -6.312 1.00 98.19 186 ASN A O 1
ATOM 1262 N N . ALA A 1 187 ? 3.572 -7.781 -8.511 1.00 97.81 187 ALA A N 1
ATOM 1263 C CA . ALA A 1 187 ? 2.165 -8.073 -8.774 1.00 97.81 187 ALA A CA 1
ATOM 1264 C C . ALA A 1 187 ? 1.998 -9.493 -9.325 1.00 97.81 187 ALA A C 1
ATOM 1266 O O . ALA A 1 187 ? 2.732 -9.889 -10.233 1.00 97.81 187 ALA A O 1
ATOM 1267 N N . GLY A 1 188 ? 1.000 -10.236 -8.842 1.00 96.25 188 GLY A N 1
ATOM 1268 C CA . GLY A 1 188 ? 0.565 -11.479 -9.489 1.00 96.25 188 GLY A CA 1
ATOM 1269 C C . GLY A 1 188 ? -0.066 -11.229 -10.865 1.00 96.25 188 GLY A C 1
ATOM 1270 O O . GLY A 1 188 ? 0.108 -12.021 -11.789 1.00 96.25 188 GLY A O 1
ATOM 1271 N N . GLY A 1 189 ? -0.744 -10.092 -11.019 1.00 96.62 189 GLY A N 1
ATOM 1272 C CA . GLY A 1 189 ? -1.324 -9.587 -12.258 1.00 96.62 189 GLY A CA 1
ATOM 1273 C C . GLY A 1 189 ? -0.414 -8.586 -12.970 1.00 96.62 189 GLY A C 1
ATOM 1274 O O . GLY A 1 189 ? 0.730 -8.891 -13.303 1.00 96.62 189 GLY A O 1
ATOM 1275 N N . SER A 1 190 ? -0.943 -7.395 -13.265 1.00 97.44 190 SER A N 1
ATOM 1276 C CA . SER A 1 190 ? -0.225 -6.374 -14.041 1.00 97.44 190 SER A CA 1
ATOM 1277 C C . SER A 1 190 ? 0.385 -5.289 -13.158 1.00 97.44 190 SER A C 1
ATOM 1279 O O . SER A 1 190 ? -0.098 -5.027 -12.060 1.00 97.44 190 SER A O 1
ATOM 1281 N N . VAL A 1 191 ? 1.425 -4.630 -13.659 1.00 98.44 191 VAL A N 1
ATOM 1282 C CA . VAL A 1 191 ? 2.068 -3.486 -13.005 1.00 98.44 191 VAL A CA 1
ATOM 1283 C C . VAL A 1 191 ? 1.949 -2.256 -13.896 1.00 98.44 191 VAL A C 1
ATOM 1285 O O . VAL A 1 191 ? 2.304 -2.311 -15.073 1.00 98.44 191 VAL A O 1
ATOM 1288 N N . HIS A 1 192 ? 1.502 -1.142 -13.329 1.00 98.50 192 HIS A N 1
ATOM 1289 C CA . HIS A 1 192 ? 1.603 0.184 -13.920 1.00 98.50 192 HIS A CA 1
ATOM 1290 C C . HIS A 1 192 ? 2.363 1.102 -12.957 1.00 98.50 192 HIS A C 1
ATOM 1292 O O . HIS A 1 192 ? 1.907 1.303 -11.834 1.00 98.50 192 HIS A O 1
ATOM 1298 N N . ILE A 1 193 ? 3.529 1.612 -13.371 1.00 98.31 193 ILE A N 1
ATOM 1299 C CA . ILE A 1 193 ? 4.311 2.565 -12.56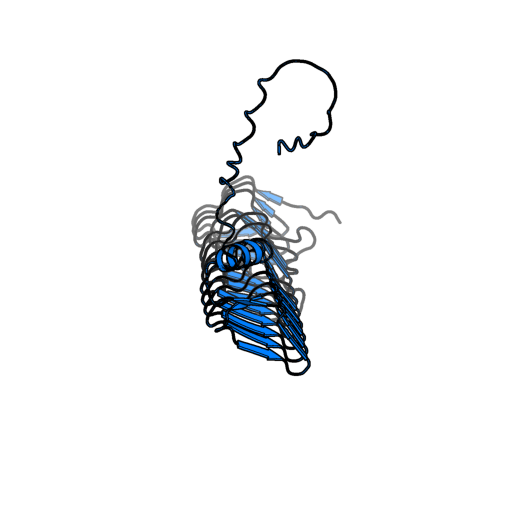8 1.00 98.31 193 ILE A CA 1
ATOM 1300 C C . ILE A 1 193 ? 4.741 3.751 -13.425 1.00 98.31 193 ILE A C 1
ATOM 1302 O O . ILE A 1 193 ? 5.376 3.549 -14.460 1.00 98.31 193 ILE A O 1
ATOM 1306 N N . GLU A 1 194 ? 4.469 4.985 -13.014 1.00 97.88 194 GLU A N 1
ATOM 1307 C CA . GLU A 1 194 ? 4.920 6.138 -13.804 1.00 97.88 194 GLU A CA 1
ATOM 1308 C C . GLU A 1 194 ? 6.442 6.303 -13.694 1.00 97.88 194 GLU A C 1
ATOM 1310 O O . GLU A 1 194 ? 7.161 6.376 -14.697 1.00 97.88 194 GLU A O 1
ATOM 1315 N N . LYS A 1 195 ? 6.986 6.269 -12.475 1.00 96.94 195 LYS A N 1
ATOM 1316 C CA . LYS A 1 195 ? 8.421 6.431 -12.236 1.00 96.94 195 LYS A CA 1
ATOM 1317 C C . LYS A 1 195 ? 8.978 5.392 -11.274 1.00 96.94 195 LYS A C 1
ATOM 1319 O O . LYS A 1 195 ? 8.551 5.275 -10.136 1.00 96.94 195 LYS A O 1
ATOM 1324 N N . ILE A 1 196 ? 10.009 4.684 -11.719 1.00 97.19 196 ILE A N 1
ATOM 1325 C CA . ILE A 1 196 ? 10.827 3.803 -10.887 1.00 97.19 196 ILE A CA 1
ATOM 1326 C C . ILE A 1 196 ? 12.173 4.486 -10.642 1.00 97.19 196 ILE A C 1
ATOM 1328 O O . ILE A 1 196 ? 12.876 4.837 -11.593 1.00 97.19 196 ILE A O 1
ATOM 1332 N N . GLY A 1 197 ? 12.530 4.674 -9.374 1.00 95.94 197 GLY A N 1
ATOM 1333 C CA . GLY A 1 197 ? 13.845 5.143 -8.955 1.00 95.94 197 GLY A CA 1
ATOM 1334 C C . GLY A 1 197 ? 14.941 4.099 -9.184 1.00 95.94 197 GLY A C 1
ATOM 1335 O O . GLY A 1 197 ? 14.691 2.978 -9.599 1.00 95.94 197 GLY A O 1
ATOM 1336 N N . ASN A 1 198 ? 16.182 4.477 -8.908 1.00 95.62 198 ASN A N 1
ATOM 1337 C CA . ASN A 1 198 ? 17.348 3.597 -9.030 1.00 95.62 198 ASN A CA 1
ATOM 1338 C C . ASN A 1 198 ? 17.315 2.374 -8.093 1.00 95.62 198 ASN A C 1
ATOM 1340 O O . ASN A 1 198 ? 16.671 2.409 -7.041 1.00 95.62 198 ASN A O 1
ATOM 1344 N N . ASP A 1 199 ? 18.055 1.326 -8.462 1.00 97.56 199 ASP A N 1
ATOM 1345 C CA . ASP A 1 199 ? 18.244 0.096 -7.678 1.00 97.56 199 ASP A CA 1
ATOM 1346 C C . ASP A 1 199 ? 16.936 -0.628 -7.322 1.00 97.56 199 ASP A C 1
ATOM 1348 O O . ASP A 1 199 ? 16.800 -1.227 -6.251 1.00 97.56 199 ASP A O 1
ATOM 1352 N N . CYS A 1 200 ? 15.929 -0.538 -8.190 1.00 98.06 200 CYS A N 1
ATOM 1353 C CA . CYS A 1 200 ? 14.617 -1.117 -7.934 1.00 98.06 200 CYS A CA 1
ATOM 1354 C C . CYS A 1 200 ? 14.420 -2.464 -8.634 1.00 98.06 200 CYS A C 1
ATOM 1356 O O . CYS A 1 200 ? 14.979 -2.734 -9.697 1.00 98.06 200 CYS A O 1
ATOM 1358 N N . ASN A 1 201 ? 13.567 -3.313 -8.067 1.00 98.31 201 ASN A N 1
ATOM 1359 C CA . ASN A 1 201 ? 13.165 -4.574 -8.688 1.00 98.31 201 ASN A CA 1
ATOM 1360 C C . ASN A 1 201 ? 11.644 -4.653 -8.800 1.00 98.31 201 ASN A C 1
ATOM 1362 O O . ASN A 1 201 ? 10.936 -4.664 -7.790 1.00 98.31 201 ASN A O 1
ATOM 1366 N N . VAL A 1 202 ? 11.144 -4.715 -10.029 1.00 98.44 202 VAL A N 1
ATOM 1367 C CA . VAL A 1 202 ? 9.715 -4.717 -10.322 1.00 98.44 202 VAL A CA 1
ATOM 1368 C C . VAL A 1 202 ? 9.339 -5.958 -11.120 1.00 98.44 202 VAL A C 1
ATOM 1370 O O . VAL A 1 202 ? 9.887 -6.205 -12.193 1.00 98.44 202 VAL A O 1
ATOM 1373 N N . ASN A 1 203 ? 8.377 -6.729 -10.610 1.00 98.31 203 ASN A N 1
ATOM 1374 C CA . ASN A 1 203 ? 7.908 -7.963 -11.237 1.00 98.31 203 ASN A CA 1
ATOM 1375 C C . ASN A 1 203 ? 6.391 -7.939 -11.434 1.00 98.31 203 ASN A C 1
ATOM 1377 O O . ASN A 1 203 ? 5.638 -7.636 -10.509 1.00 98.31 203 ASN A O 1
ATOM 1381 N N . ALA A 1 204 ? 5.948 -8.320 -12.627 1.00 97.81 204 ALA A N 1
ATOM 1382 C CA . ALA A 1 204 ? 4.549 -8.532 -12.969 1.00 97.81 204 ALA A CA 1
ATOM 1383 C C . ALA A 1 204 ? 4.357 -9.971 -13.465 1.00 97.81 204 ALA A C 1
ATOM 1385 O O . ALA A 1 204 ? 5.031 -10.393 -14.405 1.00 97.81 204 ALA A O 1
ATOM 1386 N N . GLY A 1 205 ? 3.422 -10.723 -12.885 1.00 96.50 205 GLY A N 1
ATOM 1387 C CA . GLY A 1 205 ? 3.045 -12.036 -13.422 1.00 96.50 205 GLY A CA 1
ATOM 1388 C C . GLY A 1 205 ? 2.400 -11.930 -14.811 1.00 96.50 205 GLY A C 1
ATOM 1389 O O . GLY A 1 205 ? 2.618 -12.780 -15.671 1.00 96.50 205 GLY A O 1
ATOM 1390 N N . GLY A 1 206 ? 1.662 -10.846 -15.049 1.00 96.88 206 GLY A N 1
ATOM 1391 C CA . GLY A 1 206 ? 1.059 -10.470 -16.323 1.00 96.88 206 GLY A CA 1
ATOM 1392 C C . GLY A 1 206 ? 1.915 -9.473 -17.105 1.00 96.88 206 GLY A C 1
ATOM 1393 O O . GLY A 1 206 ? 3.039 -9.774 -17.498 1.00 96.88 206 GLY A O 1
ATOM 1394 N N . SER A 1 207 ? 1.365 -8.289 -17.388 1.00 97.44 207 SER A N 1
ATOM 1395 C CA . SER A 1 207 ? 2.056 -7.248 -18.163 1.00 97.44 207 SER A CA 1
ATOM 1396 C C . SER A 1 207 ? 2.546 -6.099 -17.286 1.00 97.44 207 SER A C 1
ATOM 1398 O O . SER A 1 207 ? 1.953 -5.802 -16.253 1.00 97.44 207 SER A O 1
ATOM 1400 N N . ALA A 1 208 ? 3.602 -5.422 -17.724 1.00 98.00 208 ALA A N 1
ATOM 1401 C CA . ALA A 1 208 ? 4.133 -4.231 -17.083 1.00 98.00 208 ALA A CA 1
ATOM 1402 C C . ALA A 1 208 ? 4.116 -3.031 -18.036 1.00 98.00 208 ALA A C 1
ATOM 1404 O O . ALA A 1 208 ? 4.642 -3.098 -19.150 1.00 98.00 208 ALA A O 1
ATOM 1405 N N . HIS A 1 209 ? 3.555 -1.917 -17.573 1.00 98.25 209 HIS A N 1
ATOM 1406 C CA . HIS A 1 209 ? 3.679 -0.607 -18.196 1.00 98.25 209 HIS A CA 1
ATOM 1407 C C . HIS A 1 209 ? 4.440 0.316 -17.252 1.00 98.25 209 HIS A C 1
ATOM 1409 O O . HIS A 1 209 ? 4.029 0.514 -16.113 1.00 98.25 209 HIS A O 1
ATOM 1415 N N . VAL A 1 210 ? 5.558 0.863 -17.717 1.00 97.75 210 VAL A N 1
ATOM 1416 C CA . VAL A 1 210 ? 6.363 1.796 -16.933 1.00 97.75 210 VAL A CA 1
ATOM 1417 C C . VAL A 1 210 ? 6.689 3.015 -17.776 1.00 97.75 210 VAL A C 1
ATOM 1419 O O . VAL A 1 210 ? 7.212 2.876 -18.881 1.00 97.75 210 VAL A O 1
ATOM 1422 N N . GLU A 1 211 ? 6.427 4.226 -17.298 1.00 97.06 211 GLU A N 1
ATOM 1423 C CA . GLU A 1 211 ? 6.830 5.392 -18.090 1.00 97.06 211 GLU A CA 1
ATOM 1424 C C . GLU A 1 211 ? 8.340 5.615 -18.009 1.00 97.06 211 GLU A C 1
ATOM 1426 O O . GLU A 1 211 ? 8.991 5.861 -19.027 1.00 97.06 211 GLU A O 1
ATOM 1431 N N . ARG A 1 212 ? 8.926 5.462 -16.820 1.00 94.12 212 ARG A N 1
ATOM 1432 C CA . ARG A 1 212 ? 10.350 5.704 -16.592 1.00 94.12 212 ARG A CA 1
ATOM 1433 C C . ARG A 1 212 ? 10.962 4.710 -15.618 1.00 94.12 212 ARG A C 1
ATOM 1435 O O . ARG A 1 212 ? 10.443 4.529 -14.522 1.00 94.12 212 ARG A O 1
ATOM 1442 N N . ILE A 1 213 ? 12.107 4.142 -15.986 1.00 95.25 213 ILE A N 1
ATOM 1443 C CA . ILE A 1 213 ? 12.908 3.292 -15.098 1.00 95.25 213 ILE A CA 1
ATOM 1444 C C . ILE A 1 213 ? 14.324 3.841 -14.909 1.00 95.25 213 ILE A C 1
ATOM 1446 O O . ILE A 1 213 ? 14.996 4.185 -15.886 1.00 95.25 213 ILE A O 1
ATOM 1450 N N . GLY A 1 214 ? 14.736 3.947 -13.644 1.00 93.81 214 GLY A N 1
ATOM 1451 C CA . GLY A 1 214 ? 16.037 4.447 -13.212 1.00 93.81 214 GLY A CA 1
ATOM 1452 C C . GLY A 1 214 ? 17.194 3.469 -13.427 1.00 93.81 214 GLY A C 1
ATOM 1453 O O . GLY A 1 214 ? 17.026 2.367 -13.955 1.00 93.81 214 GLY A O 1
ATOM 1454 N N . ARG A 1 215 ? 18.390 3.904 -13.022 1.00 94.56 215 ARG A N 1
ATOM 1455 C CA . ARG A 1 215 ? 19.638 3.130 -13.084 1.00 94.56 215 ARG A CA 1
ATOM 1456 C C . ARG A 1 215 ? 19.541 1.840 -12.263 1.00 94.56 215 ARG A C 1
ATOM 1458 O O . ARG A 1 215 ? 18.810 1.795 -11.272 1.00 94.56 215 ARG A O 1
ATOM 1465 N N . ASP A 1 216 ? 20.268 0.804 -12.692 1.00 95.88 216 ASP A N 1
ATOM 1466 C CA . ASP A 1 216 ? 20.447 -0.470 -11.971 1.00 95.88 216 ASP A CA 1
ATOM 1467 C C . ASP A 1 216 ? 19.133 -1.120 -11.523 1.00 95.88 216 ASP A C 1
ATOM 1469 O O . ASP A 1 216 ? 19.053 -1.868 -10.551 1.00 95.88 216 ASP A O 1
ATOM 1473 N N . SER A 1 217 ? 18.064 -0.811 -12.251 1.00 97.31 217 SER A N 1
ATOM 1474 C CA . SER A 1 217 ? 16.724 -1.263 -11.934 1.00 97.31 217 SER A CA 1
ATOM 1475 C C . SER A 1 217 ? 16.303 -2.355 -12.893 1.00 97.31 217 SER A C 1
ATOM 1477 O O . SER A 1 217 ? 16.675 -2.364 -14.067 1.00 97.31 217 SER A O 1
ATOM 1479 N N . SER A 1 218 ? 15.503 -3.286 -12.397 1.00 97.50 218 SER A N 1
ATOM 1480 C CA . SER A 1 218 ? 15.000 -4.412 -13.168 1.00 97.50 218 SER A CA 1
ATOM 1481 C C . SER A 1 218 ? 13.482 -4.369 -13.270 1.00 97.50 218 SER A C 1
ATOM 1483 O O . SER A 1 218 ? 12.785 -4.105 -12.292 1.00 97.50 218 SER A O 1
ATOM 1485 N N . LEU A 1 219 ? 12.979 -4.629 -14.475 1.00 97.81 219 LEU A N 1
ATOM 1486 C CA . LEU A 1 219 ? 11.566 -4.823 -14.764 1.00 97.81 219 LEU A CA 1
ATOM 1487 C C . LEU A 1 219 ? 11.380 -6.167 -15.460 1.00 97.81 219 LEU A C 1
ATOM 1489 O O . LEU A 1 219 ? 11.897 -6.372 -16.560 1.00 97.81 219 LEU A O 1
ATOM 1493 N N . ASN A 1 220 ? 10.615 -7.061 -14.848 1.00 97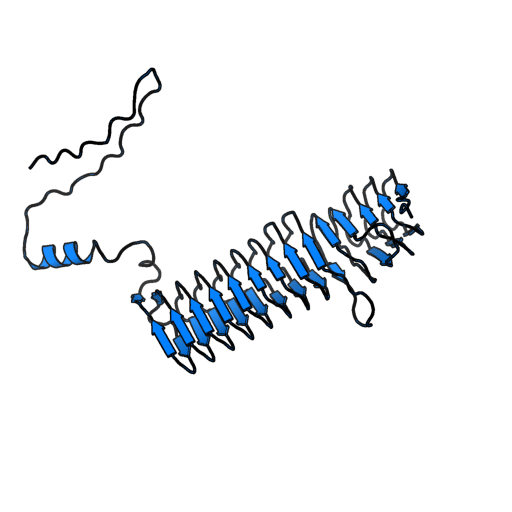.75 220 ASN A N 1
ATOM 1494 C CA . ASN A 1 220 ? 10.272 -8.355 -15.421 1.00 97.75 220 ASN A CA 1
ATOM 1495 C C . ASN A 1 220 ? 8.753 -8.503 -15.538 1.00 97.75 220 ASN A C 1
ATOM 1497 O O . ASN A 1 220 ? 8.026 -8.268 -14.574 1.00 97.75 220 ASN A O 1
ATOM 1501 N N . ALA A 1 221 ? 8.277 -8.906 -16.712 1.00 97.69 221 ALA A N 1
ATOM 1502 C CA . ALA A 1 221 ? 6.877 -9.225 -16.951 1.00 97.69 221 ALA A CA 1
ATOM 1503 C C . ALA A 1 221 ? 6.734 -10.640 -17.525 1.00 97.69 221 ALA A C 1
ATOM 1505 O O . ALA A 1 221 ? 7.376 -10.977 -18.520 1.00 97.69 221 ALA A O 1
ATOM 1506 N N . GLY A 1 222 ? 5.843 -11.461 -16.969 1.00 96.12 222 GLY A N 1
ATOM 1507 C CA . GLY A 1 222 ? 5.540 -12.778 -17.542 1.00 96.12 222 GLY A CA 1
ATOM 1508 C C . GLY A 1 222 ? 4.950 -12.684 -18.957 1.00 96.12 222 GLY A C 1
ATOM 1509 O O . GLY A 1 222 ? 5.253 -13.503 -19.820 1.00 96.12 222 GLY A O 1
ATOM 1510 N N . GLY A 1 223 ? 4.155 -11.644 -19.212 1.00 96.62 223 GLY A N 1
ATOM 1511 C CA . GLY A 1 223 ? 3.537 -11.324 -20.495 1.00 96.62 223 GLY A CA 1
ATOM 1512 C C . GLY A 1 223 ? 4.326 -10.280 -21.283 1.00 96.62 223 GLY A C 1
ATOM 1513 O O . GLY A 1 223 ? 5.303 -10.601 -21.949 1.00 96.62 223 GLY A O 1
ATOM 1514 N N . SER A 1 224 ? 3.879 -9.023 -21.266 1.00 96.69 224 SER A N 1
ATOM 1515 C CA . SER A 1 224 ? 4.507 -7.941 -22.038 1.00 96.69 224 SER A CA 1
ATOM 1516 C C . SER A 1 224 ? 5.091 -6.853 -21.144 1.00 96.69 224 SER A C 1
ATOM 1518 O O . SER A 1 224 ? 4.517 -6.537 -20.108 1.00 96.69 224 SER A O 1
ATOM 1520 N N . ALA A 1 225 ? 6.211 -6.257 -21.550 1.00 97.38 225 ALA A N 1
ATOM 1521 C CA . ALA A 1 225 ? 6.806 -5.101 -20.887 1.00 97.38 225 ALA A CA 1
ATOM 1522 C C . ALA A 1 225 ? 6.873 -3.917 -21.856 1.00 97.38 225 ALA A C 1
ATOM 1524 O O . ALA A 1 225 ? 7.536 -3.982 -22.897 1.00 97.38 225 ALA A O 1
ATOM 1525 N N . LYS A 1 226 ? 6.212 -2.815 -21.500 1.00 97.88 226 LYS A N 1
ATOM 1526 C CA . LYS A 1 226 ? 6.261 -1.549 -22.230 1.00 97.88 226 LYS A CA 1
ATOM 1527 C C . LYS A 1 226 ? 6.875 -0.476 -21.342 1.00 97.88 226 LYS A C 1
ATOM 1529 O O . LYS A 1 226 ? 6.320 -0.150 -20.299 1.00 97.88 226 LYS A O 1
ATOM 1534 N N . VAL A 1 227 ? 7.983 0.095 -21.803 1.00 97.19 227 VAL A N 1
ATOM 1535 C CA . VAL A 1 227 ? 8.714 1.158 -21.115 1.00 97.19 227 VAL A CA 1
ATOM 1536 C C . VAL A 1 227 ? 8.872 2.375 -22.021 1.00 97.19 227 VAL A C 1
ATOM 1538 O O . VAL A 1 227 ? 9.316 2.252 -23.168 1.00 97.19 227 VAL A O 1
ATOM 1541 N N . SER A 1 228 ? 8.510 3.566 -21.544 1.00 96.25 228 SER A N 1
ATOM 1542 C CA . SER A 1 228 ? 8.664 4.786 -22.351 1.00 96.25 228 SER A CA 1
ATOM 1543 C C . SER A 1 228 ? 10.111 5.288 -22.343 1.00 96.25 228 SER A C 1
ATOM 1545 O O . SE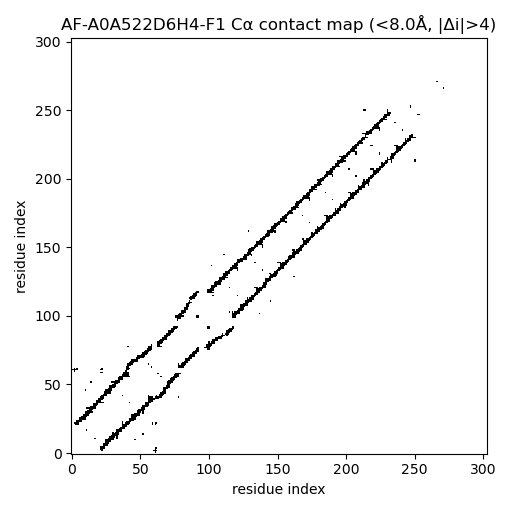R A 1 228 ? 10.662 5.569 -23.409 1.00 96.25 228 SER A O 1
ATOM 1547 N N . VAL A 1 229 ? 10.757 5.345 -21.178 1.00 94.12 229 VAL A N 1
ATOM 1548 C CA . VAL A 1 229 ? 12.168 5.730 -21.031 1.00 94.12 229 VAL A CA 1
ATOM 1549 C C . VAL A 1 229 ? 12.870 4.793 -20.054 1.00 94.12 229 VAL A C 1
ATOM 1551 O O . VAL A 1 229 ? 12.415 4.616 -18.928 1.00 94.12 229 VAL A O 1
ATOM 1554 N N . ALA A 1 230 ? 13.997 4.222 -20.466 1.00 93.38 230 ALA A N 1
ATOM 1555 C CA . ALA A 1 230 ? 14.819 3.385 -19.603 1.00 93.38 230 ALA A CA 1
ATOM 1556 C C . ALA A 1 230 ? 16.218 3.961 -19.421 1.00 93.38 230 ALA A C 1
ATOM 1558 O O . ALA A 1 230 ? 16.828 4.407 -20.394 1.00 93.38 230 ALA A O 1
ATOM 1559 N N . HIS A 1 231 ? 16.754 3.920 -18.202 1.00 94.56 231 HIS A N 1
ATOM 1560 C CA . HIS A 1 231 ? 18.189 4.103 -18.036 1.00 94.56 231 HIS A CA 1
ATOM 1561 C C . HIS A 1 231 ? 18.948 3.005 -18.804 1.00 94.56 231 HIS A C 1
ATOM 1563 O O . HIS A 1 231 ? 18.455 1.883 -18.926 1.00 94.56 231 HIS A O 1
ATOM 1569 N N . THR A 1 232 ? 20.140 3.290 -19.330 1.00 91.00 232 THR A N 1
ATOM 1570 C CA . THR A 1 232 ? 20.935 2.312 -20.103 1.00 91.00 232 THR A CA 1
ATOM 1571 C C . THR A 1 232 ? 21.363 1.097 -19.285 1.00 91.00 232 THR A C 1
ATOM 1573 O O . THR A 1 232 ? 21.600 0.036 -19.849 1.00 91.00 232 THR A O 1
ATOM 1576 N N . GLU A 1 233 ? 21.434 1.250 -17.965 1.00 92.75 233 GLU A N 1
ATOM 1577 C CA . GLU A 1 233 ? 21.753 0.178 -17.008 1.00 92.75 233 GLU A CA 1
ATOM 1578 C C . GLU A 1 233 ? 20.496 -0.529 -16.474 1.00 92.75 233 GLU A C 1
ATOM 1580 O O . GLU A 1 233 ? 20.590 -1.484 -15.707 1.00 92.75 233 GLU A O 1
ATOM 1585 N N . ALA A 1 234 ? 19.300 -0.094 -16.883 1.00 93.88 234 ALA A N 1
ATOM 1586 C CA . ALA A 1 234 ? 18.075 -0.781 -16.514 1.00 93.88 234 ALA A CA 1
ATOM 1587 C C . ALA A 1 234 ? 17.928 -2.087 -17.306 1.00 93.88 234 ALA A C 1
ATOM 1589 O O . ALA A 1 234 ? 18.049 -2.128 -18.534 1.00 93.88 234 ALA A O 1
ATOM 1590 N N . THR A 1 235 ? 17.581 -3.161 -16.607 1.00 95.94 235 THR A N 1
ATOM 1591 C CA . THR A 1 235 ? 17.298 -4.460 -17.217 1.00 95.94 235 THR A CA 1
ATOM 1592 C C . THR A 1 235 ? 15.797 -4.633 -17.384 1.00 95.94 235 THR A C 1
ATOM 1594 O O . THR A 1 235 ? 15.042 -4.577 -16.421 1.00 95.94 235 THR A O 1
ATOM 1597 N N . ILE A 1 236 ? 15.342 -4.869 -18.612 1.00 96.50 236 ILE A N 1
ATOM 1598 C CA . ILE A 1 236 ? 13.919 -5.071 -18.909 1.00 96.50 236 ILE A CA 1
ATOM 1599 C C . ILE A 1 236 ? 13.752 -6.404 -19.625 1.00 96.50 236 ILE A C 1
ATOM 1601 O O . ILE A 1 236 ? 14.359 -6.609 -20.682 1.00 96.50 236 ILE A O 1
ATOM 1605 N N . SER A 1 237 ? 12.889 -7.258 -19.088 1.00 95.06 237 SER A N 1
ATOM 1606 C CA . SER A 1 237 ? 12.605 -8.601 -19.590 1.00 95.06 237 SER A CA 1
ATOM 1607 C C . SER A 1 237 ? 11.100 -8.831 -19.684 1.00 95.06 237 SER A C 1
ATOM 1609 O O . SER A 1 237 ? 10.329 -8.334 -18.864 1.00 95.06 237 SER A O 1
ATOM 1611 N N . ALA A 1 238 ? 10.685 -9.581 -20.701 1.00 96.00 238 ALA A N 1
ATOM 1612 C CA . ALA A 1 238 ? 9.301 -9.988 -20.890 1.00 96.00 238 ALA A CA 1
ATOM 1613 C C . ALA A 1 238 ? 9.253 -11.415 -21.445 1.00 96.00 238 ALA A C 1
ATOM 1615 O O . ALA A 1 238 ? 10.065 -11.743 -22.311 1.00 96.00 238 ALA A O 1
ATOM 1616 N N . GLY A 1 239 ? 8.312 -12.241 -20.983 1.00 93.88 239 GLY A N 1
ATOM 1617 C CA . GLY A 1 239 ? 8.102 -13.585 -21.540 1.00 93.88 239 GLY A CA 1
ATOM 1618 C C . GLY A 1 239 ? 7.491 -13.570 -22.947 1.00 93.88 239 GLY A C 1
ATOM 1619 O O . GLY A 1 239 ? 7.742 -14.468 -23.745 1.00 93.88 239 GLY A O 1
ATOM 1620 N N . GLY A 1 240 ? 6.719 -12.530 -23.261 1.00 93.62 240 GLY A N 1
ATOM 1621 C CA . GLY A 1 240 ? 6.128 -12.258 -24.568 1.00 93.62 240 GLY A CA 1
ATOM 1622 C C . GLY A 1 240 ? 6.847 -11.125 -25.297 1.00 93.62 240 GLY A C 1
ATOM 1623 O O . GLY A 1 240 ? 7.863 -11.338 -25.953 1.00 93.62 240 GLY A O 1
ATOM 1624 N N . SER A 1 241 ? 6.299 -9.907 -25.233 1.00 93.31 241 SER A N 1
ATOM 1625 C CA . SER A 1 241 ? 6.807 -8.758 -25.996 1.00 93.31 241 SER A CA 1
ATOM 1626 C C . SER A 1 241 ? 7.469 -7.705 -25.112 1.00 93.31 241 SER A C 1
ATOM 1628 O O . SER A 1 241 ? 6.978 -7.354 -24.042 1.00 93.31 241 SER A O 1
ATOM 1630 N N . LYS A 1 242 ? 8.587 -7.158 -25.592 1.00 95.88 242 LYS A N 1
ATOM 1631 C CA . LYS A 1 242 ? 9.323 -6.069 -24.946 1.00 95.88 242 LYS A CA 1
ATOM 1632 C C . LYS A 1 242 ? 9.356 -4.855 -25.867 1.00 95.88 242 LYS A C 1
ATOM 1634 O O . LYS A 1 242 ? 9.817 -4.953 -27.002 1.00 95.88 242 LYS A O 1
ATOM 1639 N N . LYS A 1 243 ? 8.924 -3.699 -25.363 1.00 94.44 243 LYS A N 1
ATOM 1640 C CA . LYS A 1 243 ? 9.011 -2.413 -26.062 1.00 94.44 243 LYS A CA 1
ATOM 1641 C C . LYS A 1 243 ? 9.626 -1.361 -25.150 1.00 94.44 243 LYS A C 1
ATOM 1643 O O . LYS A 1 243 ? 9.054 -1.041 -24.117 1.00 94.44 243 LYS A O 1
ATOM 1648 N N . VAL A 1 244 ? 10.753 -0.791 -25.568 1.00 94.88 244 VAL A N 1
ATOM 1649 C CA . VAL A 1 244 ? 11.392 0.358 -24.913 1.00 94.88 244 VAL A CA 1
ATOM 1650 C C . VAL A 1 244 ? 11.447 1.490 -25.927 1.00 94.88 244 VAL A C 1
ATOM 1652 O O . VAL A 1 244 ? 11.993 1.299 -27.010 1.00 94.88 244 VAL A O 1
ATOM 1655 N N . SER A 1 245 ? 10.835 2.636 -25.620 1.00 93.06 245 SER A N 1
ATOM 1656 C CA . SER A 1 245 ? 10.710 3.715 -26.614 1.00 93.06 245 SER A CA 1
ATOM 1657 C C . SER A 1 245 ? 11.976 4.566 -26.710 1.00 93.06 245 SER A C 1
ATOM 1659 O O . SER A 1 245 ? 12.355 4.964 -27.808 1.00 93.06 245 SER A O 1
ATOM 1661 N N . ARG A 1 246 ? 12.638 4.846 -25.580 1.00 89.81 246 ARG A N 1
ATOM 1662 C CA . ARG A 1 246 ? 13.902 5.596 -25.510 1.00 89.81 246 ARG A CA 1
ATOM 1663 C C . ARG A 1 246 ? 14.795 5.068 -24.390 1.00 89.81 246 ARG A C 1
ATOM 1665 O O . ARG A 1 246 ? 14.296 4.558 -23.389 1.00 89.81 246 ARG A O 1
ATOM 1672 N N . THR A 1 247 ? 16.101 5.266 -24.536 1.00 88.56 247 THR A N 1
ATOM 1673 C CA . THR A 1 247 ? 17.101 4.991 -23.496 1.00 88.56 247 THR A CA 1
ATOM 1674 C C . THR A 1 247 ? 17.856 6.265 -23.115 1.00 88.56 247 THR A C 1
ATOM 1676 O O . THR A 1 247 ? 18.128 7.086 -23.989 1.00 88.56 247 THR A O 1
ATOM 1679 N N . SER A 1 248 ? 18.208 6.430 -21.837 1.00 84.62 248 SER A N 1
ATOM 1680 C CA . SER A 1 248 ? 19.019 7.544 -21.314 1.00 84.62 248 SER A CA 1
ATOM 1681 C C . SER A 1 248 ? 20.196 7.015 -20.496 1.00 84.62 248 SER A C 1
ATOM 1683 O O . SER A 1 248 ? 20.018 6.089 -19.717 1.00 84.62 248 SER A O 1
ATOM 1685 N N . ALA A 1 249 ? 21.385 7.598 -20.651 1.00 76.62 249 ALA A N 1
ATOM 1686 C CA . ALA A 1 249 ? 22.575 7.248 -19.861 1.00 76.62 249 ALA A CA 1
ATOM 1687 C C . ALA A 1 249 ? 22.861 8.239 -18.719 1.00 76.62 249 ALA A C 1
ATOM 1689 O O . ALA A 1 249 ? 23.847 8.089 -18.000 1.00 76.62 249 ALA A O 1
ATOM 1690 N N . LYS A 1 250 ? 22.049 9.296 -18.582 1.00 71.56 250 LYS A N 1
ATOM 1691 C CA . LYS A 1 250 ? 22.215 10.299 -17.529 1.00 71.56 250 LYS A CA 1
ATOM 1692 C C . LYS A 1 250 ? 21.017 10.286 -16.600 1.00 71.56 250 LYS A C 1
ATOM 1694 O O . LYS A 1 250 ? 19.885 10.427 -17.063 1.00 71.56 250 LYS A O 1
ATOM 1699 N N . ASP A 1 251 ? 21.294 10.262 -15.299 1.00 62.19 251 ASP A N 1
ATOM 1700 C CA . ASP A 1 251 ? 20.297 10.409 -14.227 1.00 62.19 251 ASP A CA 1
ATOM 1701 C C . ASP A 1 251 ? 19.566 11.762 -14.275 1.00 62.19 251 ASP A C 1
ATOM 1703 O O . ASP A 1 251 ? 18.506 11.910 -13.674 1.00 62.19 251 ASP A O 1
ATOM 1707 N N . GLY A 1 252 ? 20.126 12.745 -14.996 1.00 53.28 252 GLY A N 1
ATOM 1708 C CA . GLY A 1 252 ? 19.624 14.118 -15.094 1.00 53.28 252 GLY A CA 1
ATOM 1709 C C . GLY A 1 252 ? 18.989 14.519 -16.432 1.00 53.28 252 GLY A C 1
ATOM 1710 O O . GLY A 1 252 ? 18.330 15.551 -16.476 1.00 53.28 252 GLY A O 1
ATOM 1711 N N . ASP A 1 253 ? 19.091 13.723 -17.507 1.00 49.25 253 ASP A N 1
ATOM 1712 C CA . ASP A 1 253 ? 18.444 14.046 -18.806 1.00 49.25 253 ASP A CA 1
ATOM 1713 C C . ASP A 1 253 ? 16.933 13.686 -18.806 1.00 49.25 253 ASP A C 1
ATOM 1715 O O . ASP A 1 253 ? 16.295 13.521 -19.849 1.00 49.25 253 ASP A O 1
ATOM 1719 N N . PHE A 1 254 ? 16.347 13.542 -17.613 1.00 52.94 254 PHE A N 1
ATOM 1720 C CA . PHE A 1 254 ? 14.949 13.179 -17.384 1.00 52.94 254 PHE A CA 1
ATOM 1721 C C . PHE A 1 254 ? 13.997 14.387 -17.290 1.00 52.94 254 PHE A C 1
ATOM 1723 O O . PHE A 1 254 ? 12.792 14.174 -17.137 1.00 52.94 254 PHE A O 1
ATOM 1730 N N . GLU A 1 255 ? 14.488 15.619 -17.480 1.00 40.19 255 GLU A N 1
ATOM 1731 C CA . GLU A 1 255 ? 13.655 16.806 -17.715 1.00 40.19 255 GLU A CA 1
ATOM 1732 C C . GLU A 1 255 ? 13.619 17.204 -19.206 1.00 40.19 255 GLU A C 1
ATOM 1734 O O . GLU A 1 255 ? 14.612 17.597 -19.806 1.00 40.19 255 GLU A O 1
ATOM 1739 N N . LEU A 1 256 ? 12.420 17.075 -19.783 1.00 36.78 256 LEU A N 1
ATOM 1740 C CA . LEU A 1 256 ? 11.881 17.700 -21.002 1.00 36.78 256 LEU A CA 1
ATOM 1741 C C . LEU A 1 256 ? 12.710 17.724 -22.314 1.00 36.78 256 LEU A C 1
ATOM 1743 O O . LEU A 1 256 ? 13.589 18.542 -22.553 1.00 36.78 256 LEU A O 1
ATOM 1747 N N . SER A 1 257 ? 12.172 16.956 -23.275 1.00 39.12 257 SER A N 1
ATOM 1748 C CA . SER A 1 257 ? 12.154 17.204 -24.730 1.00 39.12 257 SER A CA 1
ATOM 1749 C C . SER A 1 257 ? 13.494 17.198 -25.484 1.00 39.12 257 SER A C 1
ATOM 1751 O O . SER A 1 257 ? 14.132 18.217 -25.746 1.00 39.12 257 SER A O 1
ATOM 1753 N N . THR A 1 258 ? 13.785 16.032 -26.057 1.00 41.09 258 THR A N 1
ATOM 1754 C CA . THR A 1 258 ? 14.805 15.766 -27.084 1.00 41.09 258 THR A CA 1
ATOM 1755 C C . THR A 1 258 ? 14.531 16.425 -28.453 1.00 41.09 258 THR A C 1
ATOM 1757 O O . THR A 1 258 ? 15.079 15.988 -29.458 1.00 41.09 258 THR A O 1
ATOM 1760 N N . SER A 1 259 ? 13.726 17.492 -28.521 1.00 42.41 259 SER A N 1
ATOM 1761 C CA . SER A 1 259 ? 13.409 18.198 -29.779 1.00 42.41 259 SER A CA 1
ATOM 1762 C C . SER A 1 259 ? 14.132 19.540 -29.973 1.00 42.41 259 SER A C 1
ATOM 1764 O O . SER A 1 259 ? 14.050 20.094 -31.061 1.00 42.41 259 SER A O 1
ATOM 1766 N N . PHE A 1 260 ? 14.864 20.066 -28.979 1.00 45.78 260 PHE A N 1
ATOM 1767 C CA . PHE A 1 260 ? 15.587 21.350 -29.123 1.00 45.78 260 PHE A CA 1
ATOM 1768 C C . PHE A 1 260 ? 17.119 21.231 -29.105 1.00 45.78 260 PHE A C 1
ATOM 1770 O O . PHE A 1 260 ? 17.796 22.000 -29.785 1.00 45.78 260 PHE A O 1
ATOM 1777 N N . GLN A 1 261 ? 17.696 20.247 -28.407 1.00 45.94 261 GLN A N 1
ATOM 1778 C CA . GLN A 1 261 ? 19.161 20.107 -28.351 1.00 45.94 261 GLN A CA 1
ATOM 1779 C C . GLN A 1 261 ? 19.773 19.483 -29.616 1.00 45.94 261 GLN A C 1
ATOM 1781 O O . GLN A 1 261 ? 20.911 19.800 -29.958 1.00 45.94 261 GLN A O 1
ATOM 1786 N N . ALA A 1 262 ? 19.015 18.672 -30.363 1.00 44.66 262 ALA A N 1
ATOM 1787 C CA . ALA A 1 262 ? 19.484 18.118 -31.636 1.00 44.66 262 ALA A CA 1
ATOM 1788 C C . ALA A 1 262 ? 19.694 19.214 -32.701 1.00 44.66 262 ALA A C 1
ATOM 1790 O O . ALA A 1 262 ? 20.678 19.177 -33.433 1.00 44.66 262 ALA A O 1
ATOM 1791 N N . VAL A 1 263 ? 18.841 20.245 -32.718 1.00 49.91 263 VAL A N 1
ATOM 1792 C CA . VAL A 1 263 ? 18.976 21.384 -33.645 1.00 49.91 263 VAL A CA 1
ATOM 1793 C C . VAL A 1 263 ? 20.169 22.270 -33.264 1.00 49.91 263 VAL A C 1
ATOM 1795 O O . VAL A 1 263 ? 20.895 22.737 -34.137 1.00 49.91 263 VAL A O 1
ATOM 1798 N N . ALA A 1 264 ? 20.438 22.449 -31.966 1.00 46.47 264 ALA A N 1
ATOM 1799 C CA . ALA A 1 264 ? 21.585 23.230 -31.495 1.00 46.47 264 ALA A CA 1
ATOM 1800 C C . ALA A 1 264 ? 22.935 22.549 -31.789 1.00 46.47 264 ALA A C 1
ATOM 1802 O O . ALA A 1 264 ? 23.911 23.222 -32.115 1.00 46.47 264 ALA A O 1
ATOM 1803 N N . SER A 1 265 ? 22.994 21.215 -31.713 1.00 46.31 265 SER A N 1
ATOM 1804 C CA . SER A 1 265 ? 24.222 20.464 -31.995 1.00 46.31 265 SER A CA 1
ATOM 1805 C C . SER A 1 265 ? 24.513 20.365 -33.501 1.00 46.31 265 SER A C 1
ATOM 1807 O O . SER A 1 265 ? 25.672 20.439 -33.904 1.00 46.31 265 SER A O 1
ATOM 1809 N N . GLN A 1 266 ? 23.474 20.312 -34.344 1.00 46.09 266 GLN A N 1
ATOM 1810 C CA . GLN A 1 266 ? 23.618 20.325 -35.805 1.00 46.09 266 GLN A CA 1
ATOM 1811 C C . GLN A 1 266 ? 23.991 21.723 -36.345 1.00 46.09 266 GLN A C 1
ATOM 1813 O O . GLN A 1 266 ? 24.853 21.832 -37.211 1.00 46.09 266 GLN A O 1
ATOM 1818 N N . ALA A 1 267 ? 23.462 22.802 -35.753 1.00 48.06 267 ALA A N 1
ATOM 1819 C CA . ALA A 1 267 ? 23.840 24.180 -36.101 1.00 48.06 267 ALA A CA 1
ATOM 1820 C C . ALA A 1 267 ? 25.297 24.534 -35.731 1.00 48.06 267 ALA A C 1
ATOM 1822 O O . ALA A 1 267 ? 25.934 25.339 -36.414 1.00 48.06 267 ALA A O 1
ATOM 1823 N N . ALA A 1 268 ? 25.842 23.920 -34.674 1.00 46.97 268 ALA A N 1
ATOM 1824 C CA . ALA A 1 268 ? 27.240 24.093 -34.274 1.00 46.97 268 ALA A CA 1
ATOM 1825 C C . ALA A 1 268 ? 28.222 23.337 -35.190 1.00 46.97 268 ALA A C 1
ATOM 1827 O O . ALA A 1 268 ? 29.343 23.801 -35.394 1.00 46.97 268 ALA A O 1
ATOM 1828 N N . ALA A 1 269 ? 27.803 22.205 -35.767 1.00 47.53 269 ALA A N 1
ATOM 1829 C CA . ALA A 1 269 ? 28.609 21.430 -36.713 1.00 47.53 269 ALA A CA 1
ATOM 1830 C C . ALA A 1 269 ? 28.646 22.048 -38.127 1.00 47.53 269 ALA A C 1
ATOM 1832 O O . ALA A 1 269 ? 29.619 21.849 -38.850 1.00 47.53 269 ALA A O 1
ATOM 1833 N N . GLU A 1 270 ? 27.629 22.831 -38.507 1.00 44.69 270 GLU A N 1
ATOM 1834 C CA . GLU A 1 270 ? 27.517 23.471 -39.831 1.00 44.69 270 GLU A CA 1
ATOM 1835 C C . GLU A 1 270 ? 28.047 24.920 -39.892 1.00 44.69 270 GLU A C 1
ATOM 1837 O O . GLU A 1 270 ? 27.910 25.594 -40.911 1.00 44.69 270 GLU A O 1
ATOM 1842 N N . GLY A 1 271 ? 28.693 25.423 -38.833 1.00 41.41 271 GLY A N 1
ATOM 1843 C CA . GLY A 1 271 ? 29.394 26.713 -38.883 1.00 41.41 271 GLY A CA 1
ATOM 1844 C C . GLY A 1 271 ? 28.487 27.944 -39.026 1.00 41.41 271 GLY A C 1
ATOM 1845 O O . GLY A 1 271 ? 28.917 28.966 -39.563 1.00 41.41 271 GLY A O 1
ATOM 1846 N N . ILE A 1 272 ? 27.247 27.902 -38.527 1.00 45.09 272 ILE A N 1
ATOM 1847 C CA . ILE A 1 272 ? 26.340 29.061 -38.558 1.00 45.09 272 ILE A CA 1
ATOM 1848 C C . ILE A 1 272 ? 26.665 29.995 -37.376 1.00 45.09 272 ILE A C 1
ATOM 1850 O O . ILE A 1 272 ? 26.015 30.000 -36.335 1.00 45.09 272 ILE A O 1
ATOM 1854 N N . SER A 1 273 ? 27.720 30.796 -37.540 1.00 42.84 273 SER A N 1
ATOM 1855 C CA . SER A 1 273 ? 28.294 31.702 -36.527 1.00 42.84 273 SER A CA 1
ATOM 1856 C C . SER A 1 273 ? 27.517 33.016 -36.293 1.00 42.84 273 SER A C 1
ATOM 1858 O O . SER A 1 273 ? 28.068 33.966 -35.732 1.00 42.84 273 SER A O 1
ATOM 1860 N N . THR A 1 274 ? 26.255 33.149 -36.700 1.00 42.09 274 THR A N 1
ATOM 1861 C CA . THR A 1 274 ? 25.557 34.443 -36.586 1.00 42.09 274 THR A CA 1
ATOM 1862 C C . THR A 1 274 ? 24.101 34.304 -36.173 1.00 42.09 274 THR A C 1
ATOM 1864 O O . THR A 1 274 ? 23.207 34.608 -36.954 1.00 42.09 274 THR A O 1
ATOM 1867 N N . MET A 1 275 ? 23.835 33.932 -34.923 1.00 36.00 275 MET A N 1
ATOM 1868 C CA . MET A 1 275 ? 22.625 34.420 -34.254 1.00 36.00 275 MET A CA 1
ATOM 1869 C C . MET A 1 275 ? 22.925 34.753 -32.796 1.00 36.00 275 MET A C 1
ATOM 1871 O O . MET A 1 275 ? 23.422 33.927 -32.034 1.00 36.00 275 MET A O 1
ATOM 1875 N N . LYS A 1 276 ? 22.628 36.000 -32.415 1.00 38.03 276 LYS A N 1
ATOM 1876 C CA . LYS A 1 276 ? 22.642 36.441 -31.017 1.00 38.03 276 LYS A CA 1
ATOM 1877 C C . LYS A 1 276 ? 21.600 35.637 -30.226 1.00 38.03 276 LYS A C 1
ATOM 1879 O O . LYS A 1 276 ? 20.497 35.439 -30.737 1.00 38.03 276 LYS A O 1
ATOM 1884 N N . PRO A 1 277 ? 21.900 35.218 -28.985 1.00 37.22 277 PRO A N 1
ATOM 1885 C CA . PRO A 1 277 ? 20.934 34.504 -28.162 1.00 37.22 277 PRO A CA 1
ATOM 1886 C C . PRO A 1 277 ? 19.716 35.392 -27.880 1.00 37.22 277 PRO A C 1
ATOM 1888 O O . PRO A 1 277 ? 19.850 36.537 -27.440 1.00 37.22 277 PRO A O 1
ATOM 1891 N N . ILE A 1 278 ? 18.521 34.858 -28.136 1.00 35.72 278 ILE A N 1
ATOM 1892 C CA . ILE A 1 278 ? 17.255 35.504 -27.782 1.00 35.72 278 ILE A CA 1
ATOM 1893 C C . ILE A 1 278 ? 17.099 35.400 -26.264 1.00 35.72 278 ILE A C 1
ATOM 1895 O O . ILE A 1 278 ? 16.871 34.322 -25.719 1.00 35.72 278 ILE A O 1
ATOM 1899 N N . VAL A 1 279 ? 17.231 36.531 -25.573 1.00 36.81 279 VAL A N 1
ATOM 1900 C CA . VAL A 1 279 ? 16.937 36.631 -24.142 1.00 36.81 279 VAL A CA 1
ATOM 1901 C C . VAL A 1 279 ? 15.424 36.760 -23.978 1.00 36.81 279 VAL A C 1
ATOM 1903 O O . VAL A 1 279 ? 14.854 37.818 -24.244 1.00 36.81 279 VAL A O 1
ATOM 1906 N N . LEU A 1 280 ? 14.765 35.690 -23.529 1.00 30.36 280 LEU A N 1
ATOM 1907 C CA . LEU A 1 280 ? 13.381 35.752 -23.061 1.00 30.36 280 LEU A CA 1
ATOM 1908 C C . LEU A 1 280 ? 13.361 36.474 -21.708 1.00 30.36 280 LEU A C 1
ATOM 1910 O O . LEU A 1 280 ? 13.644 35.879 -20.669 1.00 30.36 280 LEU A O 1
ATOM 1914 N N . LYS A 1 281 ? 13.048 37.772 -21.711 1.00 34.59 281 LYS A N 1
ATOM 1915 C CA . LYS A 1 281 ? 12.667 38.466 -20.476 1.00 34.59 281 LYS A CA 1
ATOM 1916 C C . LYS A 1 281 ? 11.287 37.967 -20.048 1.00 34.59 281 LYS A C 1
ATOM 1918 O O . LYS A 1 281 ? 10.393 37.854 -20.887 1.00 34.59 281 LYS A O 1
ATOM 1923 N N . LYS A 1 282 ? 11.120 37.667 -18.753 1.00 33.72 282 LYS A N 1
ATOM 1924 C CA . LYS A 1 282 ? 9.790 37.456 -18.163 1.00 33.72 282 LYS A CA 1
ATOM 1925 C C . LYS A 1 282 ? 8.911 38.672 -18.497 1.00 33.72 282 LYS A C 1
ATOM 1927 O O . LYS A 1 282 ? 9.433 39.787 -18.462 1.00 33.72 282 LYS A O 1
ATOM 1932 N N . PRO A 1 283 ? 7.627 38.481 -18.836 1.00 35.25 283 PRO A N 1
ATOM 1933 C CA . PRO A 1 283 ? 6.715 39.605 -18.955 1.00 35.25 283 PRO A CA 1
ATOM 1934 C C . PRO A 1 283 ? 6.579 40.250 -17.573 1.00 35.25 283 PRO A C 1
ATOM 1936 O O . PRO A 1 283 ? 6.372 39.541 -16.586 1.00 35.25 283 PRO A O 1
ATOM 1939 N N . ASP A 1 284 ? 6.748 41.568 -17.509 1.00 45.53 284 ASP A N 1
ATOM 1940 C CA . ASP A 1 284 ? 6.465 42.336 -16.302 1.00 45.53 284 ASP A CA 1
ATOM 1941 C C . ASP A 1 284 ? 4.991 42.117 -15.916 1.00 45.53 284 ASP A C 1
ATOM 1943 O O . ASP A 1 284 ? 4.103 42.149 -16.775 1.00 45.53 284 ASP A O 1
ATOM 1947 N N . GLU A 1 285 ? 4.738 41.832 -14.637 1.00 38.72 285 GLU A N 1
ATOM 1948 C CA . GLU A 1 285 ? 3.382 41.686 -14.104 1.00 38.72 285 GLU A CA 1
ATOM 1949 C C . GLU A 1 285 ? 2.592 42.984 -14.343 1.00 38.72 285 GLU A C 1
ATOM 1951 O O . GLU A 1 285 ? 3.096 44.069 -14.037 1.00 38.72 285 GLU A O 1
ATOM 1956 N N . PRO A 1 286 ? 1.363 42.921 -14.888 1.00 39.66 286 PRO A N 1
ATOM 1957 C CA . PRO A 1 286 ? 0.556 44.117 -15.042 1.00 39.66 286 PRO A CA 1
ATOM 1958 C C . PRO A 1 286 ? 0.111 44.609 -13.663 1.00 39.66 286 PRO A C 1
ATOM 1960 O O . PRO A 1 286 ? -0.485 43.864 -12.883 1.00 39.66 286 PRO A O 1
ATOM 1963 N N . ALA A 1 287 ? 0.385 45.882 -13.379 1.00 40.59 287 ALA A N 1
ATOM 1964 C CA . ALA A 1 287 ? -0.228 46.582 -12.261 1.00 40.59 287 ALA A CA 1
ATOM 1965 C C . ALA A 1 287 ? -1.757 46.526 -12.402 1.00 40.59 287 ALA A C 1
ATOM 1967 O O . ALA A 1 287 ? -2.300 46.715 -13.492 1.00 40.59 287 ALA A O 1
ATOM 1968 N N . ALA A 1 288 ? -2.431 46.236 -11.292 1.00 46.53 288 ALA A N 1
ATOM 1969 C CA . ALA A 1 288 ? -3.878 46.253 -11.197 1.00 46.53 288 ALA A CA 1
ATOM 1970 C C . ALA A 1 288 ? -4.407 47.665 -11.481 1.00 46.53 288 ALA A C 1
ATOM 1972 O O . ALA A 1 288 ? -4.096 48.578 -10.726 1.00 46.53 288 ALA A O 1
ATOM 1973 N N . ASP A 1 289 ? -5.175 47.825 -12.559 1.00 41.09 289 ASP A N 1
ATOM 1974 C CA . ASP A 1 289 ? -6.400 48.630 -12.572 1.00 41.09 289 ASP A CA 1
ATOM 1975 C C . ASP A 1 289 ? -7.125 48.536 -13.925 1.00 41.09 289 ASP A C 1
ATOM 1977 O O . ASP A 1 289 ? -6.523 48.695 -14.983 1.00 41.09 289 ASP A O 1
ATOM 1981 N N . GLY A 1 290 ? -8.439 48.307 -13.846 1.00 44.47 290 GLY A N 1
ATOM 1982 C CA . GLY A 1 290 ? -9.446 48.879 -14.746 1.00 44.47 290 GLY A CA 1
ATOM 1983 C C . GLY A 1 290 ? -9.536 48.394 -16.198 1.00 44.47 290 GLY A C 1
ATOM 1984 O O . GLY A 1 290 ? -8.851 48.902 -17.073 1.00 44.47 290 GLY A O 1
ATOM 1985 N N . ASP A 1 291 ? -10.541 47.547 -16.433 1.00 46.56 291 ASP A N 1
ATOM 1986 C CA . ASP A 1 291 ? -11.369 47.442 -17.644 1.00 46.56 291 ASP A CA 1
ATOM 1987 C C . ASP A 1 291 ? -10.787 46.977 -19.007 1.00 46.56 291 ASP A C 1
ATOM 1989 O O . ASP A 1 291 ? -9.898 47.554 -19.621 1.00 46.56 291 ASP A O 1
ATOM 1993 N N . ASP A 1 292 ? -11.514 45.983 -19.539 1.00 45.91 292 ASP A N 1
ATOM 1994 C CA . ASP A 1 292 ? -11.814 45.697 -20.952 1.00 45.91 292 ASP A CA 1
ATOM 1995 C C . ASP A 1 292 ? -10.910 44.731 -21.780 1.00 45.91 292 ASP A C 1
ATOM 1997 O O . ASP A 1 292 ? -9.941 45.097 -22.437 1.00 45.91 292 ASP A O 1
ATOM 2001 N N . LYS A 1 293 ? -11.404 43.476 -21.848 1.00 45.66 293 LYS A N 1
ATOM 2002 C CA . LYS A 1 293 ? -11.259 42.391 -22.860 1.00 45.66 293 LYS A CA 1
ATOM 2003 C C . LYS A 1 293 ? -9.894 41.698 -23.093 1.00 45.66 293 LYS A C 1
ATOM 2005 O O . LYS A 1 293 ? -8.870 42.340 -23.301 1.00 45.66 293 LYS A O 1
ATOM 2010 N N . PRO A 1 294 ? -9.878 40.348 -23.228 1.00 39.31 294 PRO A N 1
ATOM 2011 C CA . PRO A 1 294 ? -8.658 39.591 -23.507 1.00 39.31 294 PRO A CA 1
ATOM 2012 C C . PRO A 1 294 ? -8.236 39.731 -24.980 1.00 39.31 294 PRO A C 1
ATOM 2014 O O . PRO A 1 294 ? -8.750 39.054 -25.876 1.00 39.31 294 PRO A O 1
ATOM 2017 N N . GLY A 1 295 ? -7.266 40.606 -25.244 1.00 40.50 295 GLY A N 1
ATOM 2018 C CA . GLY A 1 295 ? -6.546 40.652 -26.514 1.00 40.50 295 GLY A CA 1
ATOM 2019 C C . GLY A 1 295 ? -5.591 39.461 -26.652 1.00 40.50 295 GLY A C 1
ATOM 2020 O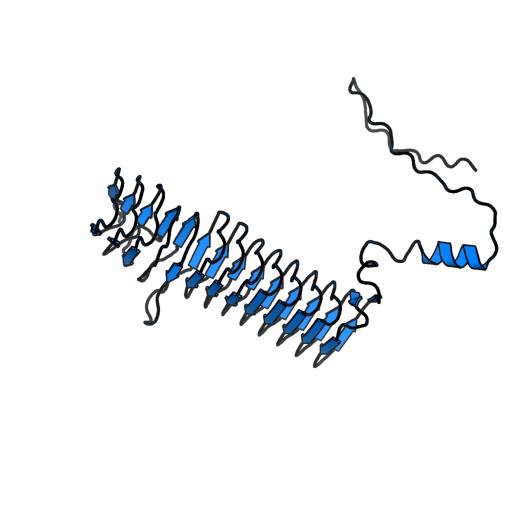 O . GLY A 1 295 ? -4.726 39.249 -25.808 1.00 40.50 295 GLY A O 1
ATOM 2021 N N . LYS A 1 296 ? -5.728 38.680 -27.732 1.00 40.78 296 LYS A N 1
ATOM 2022 C CA . LYS A 1 296 ? -4.799 37.589 -28.088 1.00 40.78 296 LYS A CA 1
ATOM 2023 C C . LYS A 1 296 ? -3.347 38.105 -28.162 1.00 40.78 296 LYS A C 1
ATOM 2025 O O . LYS A 1 296 ? -3.131 39.148 -28.787 1.00 40.78 296 LYS A O 1
ATOM 2030 N N . PRO A 1 297 ? -2.342 37.374 -27.642 1.00 37.56 297 PRO A N 1
ATOM 2031 C CA . PRO A 1 297 ? -0.949 37.782 -27.780 1.00 37.56 297 PRO A CA 1
ATOM 2032 C C . PRO A 1 297 ? -0.530 37.733 -29.257 1.00 37.56 297 PRO A C 1
ATOM 2034 O O . PRO A 1 297 ? -0.570 36.685 -29.903 1.00 37.56 297 PRO A O 1
ATOM 2037 N N . LYS A 1 298 ? -0.138 38.887 -29.812 1.00 41.91 298 LYS A N 1
ATOM 2038 C CA . LYS A 1 298 ? 0.515 38.979 -31.124 1.00 41.91 298 LYS A CA 1
ATOM 2039 C C . LYS A 1 298 ? 2.008 38.705 -30.950 1.00 41.91 298 LYS A C 1
ATOM 2041 O O . LYS A 1 298 ? 2.719 39.529 -30.382 1.00 41.91 298 LYS A O 1
ATOM 2046 N N . LEU A 1 299 ? 2.481 37.587 -31.497 1.00 33.47 299 LEU A N 1
ATOM 2047 C CA . LEU A 1 299 ? 3.903 37.361 -31.759 1.00 33.47 299 LEU A CA 1
ATOM 2048 C C . LEU A 1 299 ? 4.381 38.398 -32.783 1.00 33.47 299 LEU A C 1
ATOM 2050 O O . LEU A 1 299 ? 3.938 38.390 -33.931 1.00 33.47 299 LEU A O 1
ATOM 2054 N N . ARG A 1 300 ? 5.262 39.312 -32.369 1.00 36.75 300 ARG A N 1
ATOM 2055 C CA . ARG A 1 300 ? 6.034 40.148 -33.293 1.00 36.75 300 ARG A CA 1
ATOM 2056 C C . ARG A 1 300 ? 7.421 39.542 -33.441 1.00 36.75 300 ARG A C 1
ATOM 2058 O O . ARG A 1 300 ? 8.171 39.487 -32.472 1.00 36.75 300 ARG A O 1
ATOM 2065 N N . PHE A 1 301 ? 7.745 39.115 -34.655 1.00 30.88 301 PHE A N 1
ATOM 2066 C CA . PHE A 1 301 ? 9.112 38.816 -35.055 1.00 30.88 301 PHE A CA 1
ATOM 2067 C C . PHE A 1 301 ? 9.699 40.092 -35.651 1.00 30.88 301 PHE A C 1
ATOM 2069 O O . PHE A 1 301 ? 9.186 40.585 -36.654 1.00 30.88 301 PHE A O 1
ATOM 2076 N N . ASN A 1 302 ? 10.740 40.634 -35.027 1.00 32.47 302 ASN A N 1
ATOM 2077 C CA . ASN A 1 302 ? 11.625 41.568 -35.713 1.00 32.47 302 ASN A CA 1
ATOM 2078 C C . ASN A 1 302 ? 12.777 40.733 -36.275 1.00 32.47 302 ASN A C 1
ATOM 2080 O O . ASN A 1 302 ? 13.478 40.079 -35.501 1.00 32.47 302 ASN A O 1
ATOM 2084 N N . LEU A 1 303 ? 12.879 40.711 -37.605 1.00 36.12 303 LEU A N 1
ATOM 2085 C CA . LEU A 1 303 ? 14.021 40.174 -38.347 1.00 36.12 303 LEU A CA 1
ATOM 2086 C C . LEU A 1 303 ? 15.248 41.069 -38.144 1.00 36.12 303 LEU A C 1
ATOM 2088 O O . LEU A 1 303 ? 15.057 42.308 -38.104 1.00 36.12 303 LEU A O 1
#

Radius of gyration: 27.0 Å; Cα contacts (8 Å, |Δi|>4): 939; chains: 1; bounding box: 64×67×73 Å